Protein AF-A0A4Y9UMF5-F1 (afdb_monomer)

Solvent-accessible surface area (backbone atoms only — not comparable to full-atom values): 15382 Å² total; per-residue (Å²): 136,74,63,83,42,74,46,97,85,49,25,36,37,34,60,43,78,47,59,78,96,46,19,68,63,39,22,74,70,67,76,36,49,57,48,52,75,48,78,45,63,51,84,57,52,71,70,58,51,50,50,53,47,52,55,52,53,52,44,54,51,34,53,55,50,48,52,51,31,45,74,66,59,77,24,49,81,53,54,72,67,39,16,39,11,46,25,38,54,49,48,55,53,58,44,62,76,32,68,88,70,43,64,54,35,66,58,32,50,56,48,48,50,42,49,48,64,71,47,52,49,77,58,56,55,71,68,45,77,74,38,54,79,81,47,80,78,53,63,67,68,70,35,71,66,37,44,59,68,36,41,62,59,47,32,57,80,68,40,44,55,56,50,31,58,75,72,72,54,58,46,13,57,69,23,41,50,47,26,44,55,38,34,58,77,43,45,59,60,46,38,52,49,42,23,38,44,32,70,68,48,78,71,85,78,64,65,72,77,71,40,54,81,61,62,73,70,73,72,67,71,74,72,72,43,75,62,56,54,47,52,52,48,43,71,75,65,62,64,58,69,71,57,52,56,56,51,52,54,51,52,53,50,52,50,52,59,62,72,68,54,73,98,68,76,84,81,91,128

pLDDT: mean 82.25, std 14.97, range [29.66, 98.06]

Secondary structure (DSSP, 8-state):
-PPPEE-TTS-EEEEEEPPGGGHHHHHHHHS-SSEEEEEE-TTS-HHHHHHHHHHHHHHHHHHHHHHHHHHHT-SBP--HHHHHHHHHHHHHHHHHHHHTS---HHHHHHHHHHIIIIIIGGG--HHHHH-TTS-TT-GGGGSHHHHHHHHHHHHHHTTHHHHHHHTT--B-HHHHHHHHHHHHHHHHHHHHHHHHHHTT--PPP-GGGGSPP---S---S----HHHHHHHHHHHH---HHHHHHHHHHHHHHHHHHHS---------

Structure (mmCIF, N/CA/C/O backbone):
data_AF-A0A4Y9UMF5-F1
#
_entry.id   AF-A0A4Y9UMF5-F1
#
loop_
_atom_site.group_PDB
_atom_site.id
_atom_site.type_symbol
_atom_site.label_atom_id
_atom_site.label_alt_id
_atom_site.label_comp_id
_atom_site.label_asym_id
_atom_site.label_entity_id
_atom_site.label_seq_id
_atom_site.pdbx_PDB_ins_code
_atom_site.Cartn_x
_atom_site.Cartn_y
_atom_site.Cartn_z
_atom_site.occupancy
_atom_site.B_iso_or_equiv
_atom_site.auth_seq_id
_atom_site.auth_comp_id
_atom_site.auth_asym_id
_atom_site.auth_atom_id
_atom_site.pdbx_PDB_model_num
ATOM 1 N N . MET A 1 1 ? -19.692 -17.518 3.029 1.00 58.81 1 MET A N 1
ATOM 2 C CA . MET A 1 1 ? -18.637 -18.483 2.673 1.00 58.81 1 MET A CA 1
ATOM 3 C C . MET A 1 1 ? -18.753 -18.756 1.190 1.00 58.81 1 MET A C 1
ATOM 5 O O . MET A 1 1 ? -19.796 -19.238 0.751 1.00 58.81 1 MET A O 1
ATOM 9 N N . VAL A 1 2 ? -17.746 -18.363 0.418 1.00 82.44 2 VAL A N 1
ATOM 10 C CA . VAL A 1 2 ? -17.755 -18.558 -1.032 1.00 82.44 2 VAL A CA 1
ATOM 11 C C . VAL A 1 2 ? -17.288 -19.977 -1.371 1.00 82.44 2 VAL A C 1
ATOM 13 O O . VAL A 1 2 ? -16.289 -20.460 -0.847 1.00 82.44 2 VAL A O 1
ATOM 16 N N . ALA A 1 3 ? -18.014 -20.664 -2.256 1.00 87.44 3 ALA A N 1
ATOM 17 C CA . ALA A 1 3 ? -17.659 -22.013 -2.689 1.00 87.44 3 ALA A CA 1
ATOM 18 C C . ALA A 1 3 ? -16.608 -21.994 -3.814 1.00 87.44 3 ALA A C 1
ATOM 20 O O . ALA A 1 3 ? -16.781 -21.309 -4.826 1.00 87.44 3 ALA A O 1
ATOM 21 N N . LEU A 1 4 ? -15.554 -22.803 -3.658 1.00 91.50 4 LEU A N 1
ATOM 22 C CA . LEU A 1 4 ? -14.584 -23.097 -4.714 1.00 91.50 4 LEU A CA 1
ATOM 23 C C . LEU A 1 4 ? -15.106 -24.240 -5.587 1.00 91.50 4 LEU A C 1
ATOM 25 O O . LEU A 1 4 ? -15.266 -25.367 -5.116 1.00 91.50 4 LEU A O 1
ATOM 29 N N . ASN A 1 5 ? -15.334 -23.953 -6.863 1.00 92.56 5 ASN A N 1
ATOM 30 C CA . ASN A 1 5 ? -15.891 -24.892 -7.829 1.00 92.56 5 ASN A CA 1
ATOM 31 C C . ASN A 1 5 ? -14.874 -25.227 -8.919 1.00 92.56 5 ASN A C 1
ATOM 33 O O . ASN A 1 5 ? -13.939 -24.465 -9.167 1.00 92.56 5 ASN A O 1
ATOM 37 N N . ARG A 1 6 ? -15.073 -26.367 -9.587 1.00 91.38 6 ARG A N 1
ATOM 38 C CA . ARG A 1 6 ? -14.256 -26.796 -10.726 1.00 91.38 6 ARG A CA 1
ATOM 39 C C . ARG A 1 6 ? -15.090 -26.746 -12.002 1.00 91.38 6 ARG A C 1
ATOM 41 O O . ARG A 1 6 ? -16.196 -27.276 -12.034 1.00 91.38 6 ARG A O 1
ATOM 48 N N . ALA A 1 7 ? -14.580 -26.069 -13.023 1.00 90.19 7 ALA A N 1
ATOM 49 C CA . ALA A 1 7 ? -15.203 -25.974 -14.335 1.00 90.19 7 ALA A CA 1
ATOM 50 C C . ALA A 1 7 ? -14.960 -27.250 -15.159 1.00 90.19 7 ALA A C 1
ATOM 52 O O . ALA A 1 7 ? -14.078 -28.052 -14.844 1.00 90.19 7 ALA A O 1
ATOM 53 N N . ALA A 1 8 ? -15.734 -27.422 -16.234 1.00 86.44 8 ALA A N 1
ATOM 54 C CA . ALA A 1 8 ? -15.622 -28.573 -17.136 1.00 86.44 8 ALA A CA 1
ATOM 55 C C . ALA A 1 8 ? -14.242 -28.675 -17.817 1.00 86.44 8 ALA A C 1
ATOM 57 O O . ALA A 1 8 ? -13.773 -29.772 -18.093 1.00 86.44 8 ALA A O 1
ATOM 58 N N . ASP A 1 9 ? -13.566 -27.541 -18.023 1.00 87.19 9 ASP A N 1
ATOM 59 C CA . ASP A 1 9 ? -12.198 -27.452 -18.555 1.00 87.19 9 ASP A CA 1
ATOM 60 C C . ASP A 1 9 ? -11.103 -27.644 -17.483 1.00 87.19 9 ASP A C 1
ATOM 62 O O . ASP A 1 9 ? -9.916 -27.443 -17.734 1.00 87.19 9 ASP A O 1
ATOM 66 N N . GLY A 1 10 ? -11.495 -28.021 -16.264 1.00 85.56 10 GLY A N 1
ATOM 67 C CA . GLY A 1 10 ? -10.598 -28.323 -15.156 1.00 85.56 10 GLY A CA 1
ATOM 68 C C . GLY A 1 10 ? -10.162 -27.118 -14.322 1.00 85.56 10 GLY A C 1
ATOM 69 O O . GLY A 1 10 ? -9.599 -27.348 -13.247 1.00 85.56 10 GLY A O 1
ATOM 70 N N . ARG A 1 11 ? -10.438 -25.876 -14.753 1.00 93.12 11 ARG A N 1
ATOM 71 C CA . ARG A 1 11 ? -10.106 -24.647 -14.008 1.00 93.12 11 ARG A CA 1
ATOM 72 C C . ARG A 1 11 ? -10.892 -24.536 -12.708 1.00 93.12 11 ARG A C 1
ATOM 74 O O . ARG A 1 11 ? -12.023 -25.011 -12.612 1.00 93.12 11 ARG A O 1
ATOM 81 N N . TRP A 1 12 ? -10.325 -23.849 -11.722 1.00 92.56 12 TRP A N 1
ATOM 82 C CA . TRP A 1 12 ? -11.060 -23.498 -10.509 1.00 92.56 12 TRP A CA 1
ATOM 83 C C . TRP A 1 12 ? -11.721 -22.131 -10.652 1.00 92.56 12 TRP A C 1
ATOM 85 O O . TRP A 1 12 ? -11.158 -21.226 -11.269 1.00 92.56 12 TRP A O 1
ATOM 95 N N . PHE A 1 13 ? -12.899 -21.958 -10.057 1.00 95.38 13 PHE A N 1
ATOM 96 C CA . PHE A 1 13 ? -13.562 -20.661 -9.998 1.00 95.38 13 PHE A CA 1
ATOM 97 C C . PHE A 1 13 ? -14.370 -20.465 -8.716 1.00 95.38 13 PHE A C 1
ATOM 99 O O . PHE A 1 13 ? -14.874 -21.418 -8.119 1.00 95.38 13 PHE A O 1
ATOM 106 N N . ALA A 1 14 ? -14.526 -19.206 -8.325 1.00 94.06 14 ALA A N 1
ATOM 107 C CA . ALA A 1 14 ? -15.384 -18.782 -7.228 1.00 94.06 14 ALA A CA 1
ATOM 108 C C . ALA A 1 14 ? -16.033 -17.431 -7.555 1.00 94.06 14 ALA A C 1
ATOM 110 O O . ALA A 1 14 ? -15.531 -16.678 -8.393 1.00 94.06 14 ALA A O 1
ATOM 111 N N . ARG A 1 15 ? -17.185 -17.144 -6.939 1.00 94.44 15 ARG A N 1
ATOM 112 C CA . ARG A 1 15 ? -17.947 -15.909 -7.169 1.00 94.44 15 ARG A CA 1
ATOM 113 C C . ARG A 1 15 ? -18.462 -15.353 -5.856 1.00 94.44 15 ARG A C 1
ATOM 115 O O . ARG A 1 15 ? -18.967 -16.112 -5.033 1.00 94.44 15 ARG A O 1
ATOM 122 N N . LYS A 1 16 ? -18.361 -14.041 -5.676 1.00 91.50 16 LYS A N 1
ATOM 123 C CA . LYS A 1 16 ? -18.831 -13.357 -4.474 1.00 91.50 16 LYS A CA 1
ATOM 124 C C . LYS A 1 16 ? -19.723 -12.193 -4.857 1.00 91.50 16 LYS A C 1
ATOM 126 O O . LYS A 1 16 ? -19.311 -11.350 -5.646 1.00 91.50 16 LYS A O 1
ATOM 131 N N . GLY A 1 17 ? -20.933 -12.167 -4.305 1.00 94.12 17 GLY A N 1
ATOM 132 C CA . GLY A 1 17 ? -21.888 -11.091 -4.546 1.00 94.12 17 GLY A CA 1
ATOM 133 C C . GLY A 1 17 ? -21.415 -9.774 -3.938 1.00 94.12 17 GLY A C 1
ATOM 134 O O . GLY A 1 17 ? -20.976 -9.746 -2.790 1.00 94.12 17 GLY A O 1
ATOM 135 N N . ILE A 1 18 ? -21.532 -8.694 -4.706 1.00 93.81 18 ILE A N 1
ATOM 136 C CA . ILE A 1 18 ? -21.243 -7.336 -4.246 1.00 93.81 18 ILE A CA 1
ATOM 137 C C . ILE A 1 18 ? -22.525 -6.726 -3.651 1.00 93.81 18 ILE A C 1
ATOM 139 O O . ILE A 1 18 ? -23.560 -6.692 -4.341 1.00 93.81 18 ILE A O 1
ATOM 143 N N . PRO A 1 19 ? -22.497 -6.272 -2.382 1.00 91.00 19 PRO A N 1
ATOM 144 C CA . PRO A 1 19 ? -23.645 -5.663 -1.717 1.00 91.00 19 PRO A CA 1
ATOM 145 C C . PRO A 1 19 ? -24.137 -4.402 -2.421 1.00 91.00 19 PRO A C 1
ATOM 147 O O . PRO A 1 19 ? -23.337 -3.613 -2.914 1.00 91.00 19 PRO A O 1
ATOM 150 N N . GLU A 1 20 ? -25.460 -4.223 -2.461 1.00 92.12 20 GLU A N 1
ATOM 151 C CA . GLU A 1 20 ? -26.132 -3.152 -3.208 1.00 92.12 20 GLU A CA 1
ATOM 152 C C . GLU A 1 20 ? -25.644 -1.752 -2.843 1.00 92.12 20 GLU A C 1
ATOM 154 O O . GLU A 1 20 ? -25.430 -0.931 -3.731 1.00 92.12 20 GLU A O 1
ATOM 159 N N . ASP A 1 21 ? -25.381 -1.529 -1.559 1.00 83.75 21 ASP A N 1
ATOM 160 C CA . ASP A 1 21 ? -24.950 -0.258 -0.990 1.00 83.75 21 ASP A CA 1
ATOM 161 C C . ASP A 1 21 ? -23.575 0.227 -1.474 1.00 83.75 21 ASP A C 1
ATOM 163 O O . ASP A 1 21 ? -23.263 1.401 -1.283 1.00 83.75 21 ASP A O 1
ATOM 167 N N . VAL A 1 22 ? -22.784 -0.644 -2.111 1.00 85.00 22 VAL A N 1
ATOM 168 C CA . VAL A 1 22 ? -21.457 -0.318 -2.658 1.00 85.00 22 VAL A CA 1
ATOM 169 C C . VAL A 1 22 ? -21.296 -0.689 -4.136 1.00 85.00 22 VAL A C 1
ATOM 171 O O . VAL A 1 22 ? -20.199 -0.572 -4.669 1.00 85.00 22 VAL A O 1
ATOM 174 N N . ARG A 1 23 ? -22.348 -1.150 -4.838 1.00 91.75 23 ARG A N 1
ATOM 175 C CA . ARG A 1 23 ? -22.216 -1.665 -6.223 1.00 91.75 23 ARG A CA 1
ATOM 176 C C . ARG A 1 23 ? -21.739 -0.629 -7.225 1.00 91.75 23 ARG A C 1
ATOM 178 O O . ARG A 1 23 ? -21.027 -0.996 -8.152 1.00 91.75 23 ARG A O 1
ATOM 185 N N . GLU A 1 24 ? -22.188 0.614 -7.097 1.00 86.38 24 GLU A N 1
ATOM 186 C CA . GLU A 1 24 ? -21.809 1.674 -8.035 1.00 86.38 24 GLU A CA 1
ATOM 187 C C . GLU A 1 24 ? -20.334 2.032 -7.873 1.00 86.38 24 GLU A C 1
ATOM 189 O O . GLU A 1 24 ? -19.597 2.011 -8.857 1.00 86.38 24 GLU A O 1
ATOM 194 N N . ASP A 1 25 ? -19.878 2.216 -6.633 1.00 79.06 25 ASP A N 1
ATOM 195 C CA . ASP A 1 25 ? -18.463 2.438 -6.332 1.00 79.06 25 ASP A CA 1
ATOM 196 C C . ASP A 1 25 ? -17.599 1.231 -6.698 1.00 79.06 25 ASP A C 1
ATOM 198 O O . ASP A 1 25 ? -16.556 1.383 -7.326 1.00 79.06 25 ASP A O 1
ATOM 202 N N . TYR A 1 26 ? -18.053 0.014 -6.397 1.00 85.00 26 TYR A N 1
ATOM 203 C CA . TYR A 1 26 ? -17.326 -1.202 -6.748 1.00 85.00 26 TYR A CA 1
ATOM 204 C C . TYR A 1 26 ? -17.246 -1.391 -8.274 1.00 85.00 26 TYR A C 1
ATOM 206 O O . TYR A 1 26 ? -16.196 -1.766 -8.788 1.00 85.00 26 TYR A O 1
ATOM 214 N N . GLN A 1 27 ? -18.324 -1.106 -9.020 1.00 90.94 27 GLN A N 1
ATOM 215 C CA . GLN A 1 27 ? -18.317 -1.154 -10.486 1.00 90.94 27 GLN A CA 1
ATOM 216 C C . GLN A 1 27 ? -17.345 -0.130 -11.063 1.00 90.94 27 GLN A C 1
ATOM 218 O O . GLN A 1 27 ? -16.573 -0.469 -11.955 1.00 90.94 27 GLN A O 1
ATOM 223 N N . ARG A 1 28 ? -17.412 1.108 -10.567 1.00 79.62 28 ARG A N 1
ATOM 224 C CA . ARG A 1 28 ? -16.556 2.210 -11.001 1.00 79.62 28 ARG A CA 1
ATOM 225 C C . ARG A 1 28 ? -15.079 1.890 -10.773 1.00 79.62 28 ARG A C 1
ATOM 227 O O . ARG A 1 28 ? -14.277 2.158 -11.654 1.00 79.62 28 ARG A O 1
ATOM 234 N N . LEU A 1 29 ? -14.740 1.301 -9.625 1.00 68.62 29 LEU A N 1
ATOM 235 C CA . LEU A 1 29 ? -13.350 1.076 -9.214 1.00 68.62 29 LEU A CA 1
ATOM 236 C C . LEU A 1 29 ? -12.758 -0.259 -9.683 1.00 68.62 29 LEU A C 1
ATOM 238 O O . LEU A 1 29 ? -11.561 -0.336 -9.918 1.00 68.62 29 LEU A O 1
ATOM 242 N N . TYR A 1 30 ? -13.567 -1.315 -9.809 1.00 79.06 30 TYR A N 1
ATOM 243 C CA . TYR A 1 30 ? -13.077 -2.679 -10.068 1.00 79.06 30 TYR A CA 1
ATOM 244 C C . TYR A 1 30 ? -13.723 -3.340 -11.295 1.00 79.06 30 TYR A C 1
ATOM 246 O O . TYR A 1 30 ? -13.596 -4.548 -11.489 1.00 79.06 30 TYR A O 1
ATOM 254 N N . GLY A 1 31 ? -14.495 -2.594 -12.094 1.00 79.81 31 GLY A N 1
ATOM 255 C CA . GLY A 1 31 ? -15.115 -3.067 -13.342 1.00 79.81 31 GLY A CA 1
ATOM 256 C C . GLY A 1 31 ? -16.250 -4.090 -13.175 1.00 79.81 31 GLY A C 1
ATOM 257 O O . GLY A 1 31 ? -16.904 -4.471 -14.148 1.00 79.81 31 GLY A O 1
ATOM 258 N N . HIS A 1 32 ? -16.534 -4.532 -11.948 1.00 85.06 32 HIS A N 1
ATOM 259 C CA . HIS A 1 32 ? -17.518 -5.568 -11.647 1.00 85.06 32 HIS A CA 1
ATOM 260 C C . HIS A 1 32 ? -18.677 -5.018 -10.818 1.00 85.06 32 HIS A C 1
ATOM 262 O O . HIS A 1 32 ? -18.496 -4.570 -9.698 1.00 85.06 32 HIS A O 1
ATOM 268 N N . LYS A 1 33 ? -19.910 -5.089 -11.331 1.00 84.62 33 LYS A N 1
ATOM 269 C CA . LYS A 1 33 ? -21.062 -4.502 -10.623 1.00 84.62 33 LYS A CA 1
ATOM 270 C C . LYS A 1 33 ? -21.694 -5.416 -9.579 1.00 84.62 33 LYS A C 1
ATOM 272 O O . LYS A 1 33 ? -22.097 -4.966 -8.515 1.00 84.62 33 LYS A O 1
ATOM 277 N N . ARG A 1 34 ? -21.901 -6.687 -9.923 1.00 91.06 34 ARG A N 1
ATOM 278 C CA . ARG A 1 34 ? -22.754 -7.598 -9.135 1.00 91.06 34 ARG A CA 1
ATOM 279 C C . ARG A 1 34 ? -21.976 -8.705 -8.449 1.00 91.06 34 ARG A C 1
ATOM 281 O O . ARG A 1 34 ? -22.393 -9.151 -7.386 1.00 91.06 34 ARG A O 1
ATOM 288 N N . GLU A 1 35 ? -20.873 -9.139 -9.046 1.00 94.56 35 GLU A N 1
ATOM 289 C CA . GLU A 1 35 ? -20.073 -10.244 -8.536 1.00 94.56 35 GLU A CA 1
ATOM 290 C C . GLU A 1 35 ? -18.591 -10.006 -8.810 1.00 94.56 35 GLU A C 1
ATOM 292 O O . GLU A 1 35 ? -18.230 -9.678 -9.937 1.00 94.56 35 GLU A O 1
ATOM 297 N N . ALA A 1 36 ? -17.744 -10.244 -7.811 1.00 91.75 36 ALA A N 1
ATOM 298 C CA . ALA A 1 36 ? -16.321 -10.471 -8.027 1.00 91.75 36 ALA A CA 1
ATOM 299 C C . ALA A 1 36 ? -16.090 -11.943 -8.379 1.00 91.75 36 ALA A C 1
ATOM 301 O O . ALA A 1 36 ? -16.755 -12.832 -7.829 1.00 91.75 36 ALA A O 1
ATOM 302 N N . HIS A 1 37 ? -15.127 -12.217 -9.260 1.00 92.88 37 HIS A N 1
ATOM 303 C CA . HIS A 1 37 ? -14.795 -13.573 -9.698 1.00 92.88 37 HIS A CA 1
ATOM 304 C C . HIS A 1 37 ? -13.343 -13.922 -9.382 1.00 92.88 37 HIS A C 1
ATOM 306 O O . HIS A 1 37 ? -12.437 -13.145 -9.658 1.00 92.88 37 HIS A O 1
ATOM 312 N N . LEU A 1 38 ? -13.131 -15.136 -8.885 1.00 91.75 38 LEU A N 1
ATOM 313 C CA . LEU A 1 38 ? -11.830 -15.797 -8.859 1.00 91.75 38 LEU A CA 1
ATOM 314 C C . LEU A 1 38 ? -11.790 -16.818 -9.991 1.00 91.75 38 LEU A C 1
ATOM 316 O O . LEU A 1 38 ? -12.733 -17.600 -10.148 1.00 91.75 38 LEU A O 1
ATOM 320 N N . LYS A 1 39 ? -10.697 -16.846 -10.751 1.00 92.94 39 LYS A N 1
ATOM 321 C CA . LYS A 1 39 ? -10.423 -17.867 -11.769 1.00 92.94 39 LYS A CA 1
ATOM 322 C C . LYS A 1 39 ? -8.985 -18.342 -11.594 1.00 92.94 39 LYS A C 1
ATOM 324 O O . LYS A 1 39 ? -8.077 -17.523 -11.660 1.00 92.94 39 LYS A O 1
ATOM 329 N N . LEU A 1 40 ? -8.777 -19.643 -11.390 1.00 90.62 40 LEU A N 1
ATOM 330 C CA . LEU A 1 40 ? -7.443 -20.241 -11.277 1.00 90.62 40 LEU A CA 1
ATOM 331 C C . LEU A 1 40 ? -7.232 -21.313 -12.361 1.00 90.62 40 LEU A C 1
ATOM 333 O O . LEU A 1 40 ? -8.198 -21.976 -12.762 1.00 90.62 40 LEU A O 1
ATOM 337 N N . PRO A 1 41 ? -5.990 -21.515 -12.833 1.00 92.50 41 PRO A N 1
ATOM 338 C CA . PRO A 1 41 ? -5.664 -22.534 -13.828 1.00 92.50 41 PRO A CA 1
ATOM 339 C C . PRO A 1 41 ? -6.050 -23.962 -13.417 1.00 92.50 41 PRO A C 1
ATOM 341 O O . PRO A 1 41 ? -6.100 -24.311 -12.239 1.00 92.50 41 PRO A O 1
ATOM 344 N N . ALA A 1 42 ? -6.260 -24.829 -14.412 1.00 89.12 42 ALA A N 1
ATOM 345 C CA . ALA A 1 42 ? -6.597 -26.238 -14.186 1.00 89.12 42 ALA A CA 1
ATOM 346 C C . ALA A 1 42 ? -5.476 -27.038 -13.497 1.00 89.12 42 ALA A C 1
ATOM 348 O O . ALA A 1 42 ? -5.751 -28.037 -12.832 1.00 89.12 42 ALA A O 1
ATOM 349 N N . GLY A 1 43 ? -4.225 -26.588 -13.648 1.00 88.88 43 GLY A N 1
ATOM 350 C CA . GLY A 1 43 ? -3.046 -27.189 -13.025 1.00 88.88 43 GLY A CA 1
ATOM 351 C C . GLY A 1 43 ? -2.856 -26.842 -11.546 1.00 88.88 43 GLY A C 1
ATOM 352 O O . GLY A 1 43 ? -1.999 -27.444 -10.908 1.00 88.88 43 GLY A O 1
ATOM 353 N N . THR A 1 44 ? -3.631 -25.906 -10.983 1.00 87.56 44 THR A N 1
ATOM 354 C CA . THR A 1 44 ? -3.477 -25.496 -9.581 1.00 87.56 44 THR A CA 1
ATOM 355 C C . THR A 1 44 ? -3.895 -26.634 -8.637 1.00 87.56 44 THR A C 1
ATOM 357 O O . THR A 1 44 ? -5.054 -27.077 -8.685 1.00 87.56 44 THR A O 1
ATOM 360 N N . PRO A 1 45 ? -2.999 -27.112 -7.752 1.00 87.69 45 PRO A N 1
ATOM 361 C CA . PRO A 1 45 ? -3.328 -28.114 -6.746 1.00 87.69 45 PRO A CA 1
ATOM 362 C C . PRO A 1 45 ? -4.474 -27.663 -5.834 1.00 87.69 45 PRO A C 1
ATOM 364 O O . PRO A 1 45 ? -4.589 -26.497 -5.466 1.00 87.69 45 PRO A O 1
ATOM 367 N N . LYS A 1 46 ? -5.317 -28.605 -5.395 1.00 84.81 46 LYS A N 1
ATOM 368 C CA . LYS A 1 46 ? -6.515 -28.307 -4.584 1.00 84.81 46 LYS A CA 1
ATOM 369 C C . LYS A 1 46 ? -6.210 -27.544 -3.285 1.00 84.81 46 LYS A C 1
ATOM 371 O O . LYS A 1 46 ? -7.034 -26.742 -2.854 1.00 84.81 46 LYS A O 1
ATOM 376 N N . HIS A 1 47 ? -5.076 -27.821 -2.638 1.00 72.88 47 HIS A N 1
ATOM 377 C CA . HIS A 1 47 ? -4.686 -27.135 -1.401 1.00 72.88 47 HIS A CA 1
ATOM 378 C C . HIS A 1 47 ? -4.330 -25.665 -1.672 1.00 72.88 47 HIS A C 1
ATOM 380 O O . HIS A 1 47 ? -4.819 -24.783 -0.972 1.00 72.88 47 HIS A O 1
ATOM 386 N N . GLU A 1 48 ? -3.582 -25.400 -2.743 1.00 73.44 48 GLU A N 1
ATOM 387 C CA . GLU A 1 48 ? -3.231 -24.052 -3.187 1.00 73.44 48 GLU A CA 1
ATOM 388 C C . GLU A 1 48 ? -4.478 -23.279 -3.637 1.00 73.44 48 GLU A C 1
ATOM 390 O O . GLU A 1 48 ? -4.684 -22.140 -3.230 1.00 73.44 48 GLU A O 1
ATOM 395 N N . ALA A 1 49 ? -5.387 -23.920 -4.379 1.00 82.94 49 ALA A N 1
ATOM 396 C CA . ALA A 1 49 ? -6.640 -23.297 -4.801 1.00 82.94 49 ALA A CA 1
ATOM 397 C C . ALA A 1 49 ? -7.531 -22.889 -3.609 1.00 82.94 49 ALA A C 1
ATOM 399 O O . ALA A 1 49 ? -8.211 -21.865 -3.666 1.00 82.94 49 ALA A O 1
ATOM 400 N N . LYS A 1 50 ? -7.506 -23.654 -2.507 1.00 76.44 50 LYS A N 1
ATOM 401 C CA . LYS A 1 50 ? -8.184 -23.288 -1.252 1.00 76.44 50 LYS A CA 1
ATOM 402 C C . LYS A 1 50 ? -7.514 -22.114 -0.540 1.00 76.44 50 LYS A C 1
ATOM 404 O O . LYS A 1 50 ? -8.227 -21.260 -0.025 1.00 76.44 50 LYS A O 1
ATOM 409 N N . ALA A 1 51 ? -6.183 -22.067 -0.513 1.00 65.69 51 ALA A N 1
ATOM 410 C CA . ALA A 1 51 ? -5.454 -20.937 0.061 1.00 65.69 51 ALA A CA 1
ATOM 411 C C . ALA A 1 51 ? -5.768 -19.643 -0.709 1.00 65.69 51 ALA A C 1
ATOM 413 O O . ALA A 1 51 ? -6.224 -18.667 -0.117 1.00 65.69 51 ALA A O 1
ATOM 414 N N . ARG A 1 52 ? -5.673 -19.690 -2.045 1.00 63.81 52 ARG A N 1
ATOM 415 C CA . ARG A 1 52 ? -6.021 -18.579 -2.945 1.00 63.81 52 ARG A CA 1
ATOM 416 C C . ARG A 1 52 ? -7.482 -18.144 -2.820 1.00 63.81 52 ARG A C 1
ATOM 418 O O . ARG A 1 52 ? -7.764 -16.955 -2.914 1.00 63.81 52 ARG A O 1
ATOM 425 N N . LEU A 1 53 ? -8.412 -19.079 -2.588 1.00 78.44 53 LEU A N 1
ATOM 426 C CA . LEU A 1 53 ? -9.809 -18.742 -2.295 1.00 78.44 53 LEU A CA 1
ATOM 427 C C . LEU A 1 53 ? -9.926 -17.907 -1.018 1.00 78.44 53 LEU A C 1
ATOM 429 O O . LEU A 1 53 ? -10.645 -16.915 -1.025 1.00 78.44 53 LEU A O 1
ATOM 433 N N . GLY A 1 54 ? -9.250 -18.313 0.060 1.00 60.88 54 GLY A N 1
ATOM 434 C CA . GLY A 1 54 ? -9.293 -17.600 1.336 1.00 60.88 54 GLY A CA 1
ATOM 435 C C . GLY A 1 54 ? -8.721 -16.187 1.226 1.00 60.88 54 GLY A C 1
ATOM 436 O O . GLY A 1 54 ? -9.342 -15.239 1.698 1.00 60.88 54 GLY A O 1
ATOM 437 N N . GLU A 1 55 ? -7.584 -16.043 0.542 1.00 63.81 55 GLU A N 1
ATOM 438 C CA . GLU A 1 55 ? -6.962 -14.742 0.269 1.00 63.81 55 GLU A CA 1
ATOM 439 C C . GLU A 1 55 ? -7.885 -13.829 -0.541 1.00 63.81 55 GLU A C 1
ATOM 441 O O . GLU A 1 55 ? -8.152 -12.701 -0.132 1.00 63.81 55 GLU A O 1
ATOM 446 N N . TRP A 1 56 ? -8.425 -14.337 -1.649 1.00 86.44 56 TRP A N 1
ATOM 447 C CA . TRP A 1 56 ? -9.335 -13.583 -2.505 1.00 86.44 56 TRP A CA 1
ATOM 448 C C . TRP A 1 56 ? -10.659 -13.241 -1.801 1.00 86.44 56 TRP A C 1
ATOM 450 O O . TRP A 1 56 ? -11.173 -12.134 -1.950 1.00 86.44 56 TRP A O 1
ATOM 460 N N . GLU A 1 57 ? -11.229 -14.153 -1.003 1.00 73.94 57 GLU A N 1
ATOM 461 C CA . GLU A 1 57 ? -12.474 -13.882 -0.272 1.00 73.94 57 GLU A CA 1
ATOM 462 C C . GLU A 1 57 ? -12.269 -12.769 0.766 1.00 73.94 57 GLU A C 1
ATOM 464 O O . GLU A 1 57 ? -13.121 -11.882 0.874 1.00 73.94 57 GLU A O 1
ATOM 469 N N . ALA A 1 58 ? -11.141 -12.795 1.484 1.00 59.75 58 ALA A N 1
ATOM 470 C CA . ALA A 1 58 ? -10.758 -11.757 2.438 1.00 59.75 58 ALA A CA 1
ATOM 471 C C . ALA A 1 58 ? -10.504 -10.412 1.747 1.00 59.75 58 ALA A C 1
ATOM 473 O O . ALA A 1 58 ? -10.911 -9.363 2.246 1.00 59.75 58 ALA A O 1
ATOM 474 N N . GLU A 1 59 ? -9.874 -10.436 0.577 1.00 73.06 59 GLU A N 1
ATOM 475 C CA . GLU A 1 59 ? -9.635 -9.247 -0.227 1.00 73.06 59 GLU A CA 1
ATOM 476 C C . GLU A 1 59 ? -10.945 -8.588 -0.676 1.00 73.06 59 GLU A C 1
ATOM 478 O O . GLU A 1 59 ? -11.133 -7.393 -0.448 1.00 73.06 59 GLU A O 1
ATOM 483 N N . VAL A 1 60 ? -11.892 -9.349 -1.238 1.00 76.56 60 VAL A N 1
ATOM 484 C CA . VAL A 1 60 ? -13.181 -8.794 -1.684 1.00 76.56 60 VAL A CA 1
ATOM 485 C C . VAL A 1 60 ? -14.024 -8.289 -0.506 1.00 76.56 60 VAL A C 1
ATOM 487 O O . VAL A 1 60 ? -14.630 -7.224 -0.618 1.00 76.56 60 VAL A O 1
ATOM 490 N N . GLU A 1 61 ? -14.055 -8.998 0.632 1.00 75.12 61 GLU A N 1
ATOM 491 C CA . GLU A 1 61 ? -14.716 -8.485 1.851 1.00 75.12 61 GLU A CA 1
ATOM 492 C C . GLU A 1 61 ? -14.103 -7.170 2.313 1.00 75.12 61 GLU A C 1
ATOM 494 O O . GLU A 1 61 ? -14.816 -6.246 2.701 1.00 75.12 61 GLU A O 1
ATOM 499 N N . THR A 1 62 ? -12.780 -7.061 2.233 1.00 65.19 62 THR A N 1
ATOM 500 C CA . THR A 1 62 ? -12.102 -5.845 2.658 1.00 65.19 62 THR A CA 1
ATOM 501 C C . THR A 1 62 ? -12.380 -4.694 1.696 1.00 65.19 62 THR A C 1
ATOM 503 O O . THR A 1 62 ? -12.662 -3.596 2.160 1.00 65.19 62 THR A O 1
ATOM 506 N N . ARG A 1 63 ? -12.407 -4.922 0.373 1.00 75.69 63 ARG A N 1
ATOM 507 C CA . ARG A 1 63 ? -12.843 -3.907 -0.611 1.00 75.69 63 ARG A CA 1
ATOM 508 C C . ARG A 1 63 ? -14.242 -3.381 -0.269 1.00 75.69 63 ARG A C 1
ATOM 510 O O . ARG A 1 63 ? -14.446 -2.173 -0.201 1.00 75.69 63 ARG A O 1
ATOM 517 N N . ILE A 1 64 ? -15.187 -4.277 0.022 1.00 79.25 64 ILE A N 1
ATOM 518 C CA . ILE A 1 64 ? -16.554 -3.919 0.438 1.00 79.25 64 ILE A CA 1
ATOM 519 C C . ILE A 1 64 ? -16.546 -3.111 1.744 1.00 79.25 64 ILE A C 1
ATOM 521 O O . ILE A 1 64 ? -17.220 -2.085 1.840 1.00 79.25 64 ILE A O 1
ATOM 525 N N . ALA A 1 65 ? -15.796 -3.557 2.753 1.00 67.31 65 ALA A N 1
ATOM 526 C CA . ALA A 1 65 ? -15.706 -2.878 4.043 1.00 67.31 65 ALA A CA 1
ATOM 527 C C . ALA A 1 65 ? -15.084 -1.479 3.916 1.00 67.31 65 ALA A C 1
ATOM 529 O O . ALA A 1 65 ? -15.593 -0.532 4.513 1.00 67.31 65 ALA A O 1
ATOM 530 N N . THR A 1 66 ? -14.043 -1.329 3.096 1.00 65.50 66 THR A N 1
ATOM 531 C CA . THR A 1 66 ? -13.407 -0.042 2.797 1.00 65.50 66 THR A CA 1
ATOM 532 C C . THR A 1 66 ? -14.384 0.908 2.119 1.00 65.50 66 THR A C 1
ATOM 534 O O . THR A 1 66 ? -14.513 2.043 2.564 1.00 65.50 66 THR A O 1
ATOM 537 N N . LEU A 1 67 ? -15.131 0.455 1.108 1.00 75.06 67 LEU A N 1
ATOM 538 C CA . LEU A 1 67 ? -16.148 1.279 0.441 1.00 75.06 67 LEU A CA 1
ATOM 539 C C . LEU A 1 67 ? -17.238 1.751 1.417 1.00 75.06 67 LEU A C 1
ATOM 541 O O . LEU A 1 67 ? -17.657 2.907 1.391 1.00 75.06 67 LEU A O 1
ATOM 545 N N . ARG A 1 68 ? -17.654 0.884 2.346 1.00 76.06 68 ARG A N 1
ATOM 546 C CA . ARG A 1 68 ? -18.595 1.256 3.416 1.00 76.06 68 ARG A CA 1
ATOM 547 C C . ARG A 1 68 ? -18.003 2.275 4.385 1.00 76.06 68 ARG A C 1
ATOM 549 O O . ARG A 1 68 ? -18.673 3.241 4.739 1.00 76.06 68 ARG A O 1
ATOM 556 N N . ALA A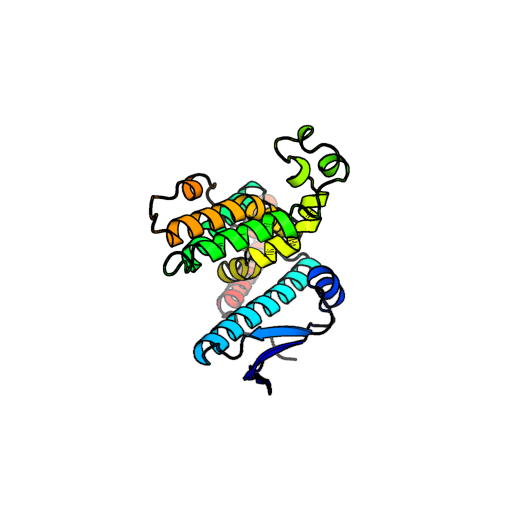 1 69 ? -16.750 2.090 4.795 1.00 64.00 69 ALA A N 1
ATOM 557 C CA . ALA A 1 69 ? -16.055 3.027 5.673 1.00 64.00 69 ALA A CA 1
ATOM 558 C C . ALA A 1 69 ? -15.845 4.397 5.002 1.00 64.00 69 ALA A C 1
ATOM 560 O O . ALA A 1 69 ? -16.027 5.429 5.648 1.00 64.00 69 ALA A O 1
ATOM 561 N N . GLN A 1 70 ? -15.533 4.413 3.701 1.00 63.38 70 GLN A N 1
ATOM 562 C CA . GLN A 1 70 ? -15.447 5.626 2.883 1.00 63.38 70 GLN A CA 1
ATOM 563 C C . GLN A 1 70 ? -16.782 6.377 2.860 1.00 63.38 70 GLN A C 1
ATOM 565 O O . GLN A 1 70 ? -16.796 7.589 3.063 1.00 63.38 70 GLN A O 1
ATOM 570 N N . ARG A 1 71 ? -17.900 5.660 2.689 1.00 67.06 71 ARG A N 1
ATOM 571 C CA . ARG A 1 71 ? -19.248 6.243 2.667 1.00 67.06 71 ARG A CA 1
ATOM 572 C C . ARG A 1 71 ? -19.686 6.816 4.019 1.00 67.06 71 ARG A C 1
ATOM 574 O O . ARG A 1 71 ? -20.404 7.811 4.050 1.00 67.06 71 ARG A O 1
ATOM 581 N N . ASN A 1 72 ? -19.253 6.208 5.123 1.00 64.50 72 ASN A N 1
ATOM 582 C CA . ASN A 1 72 ? -19.684 6.599 6.469 1.00 64.50 72 ASN A CA 1
ATOM 583 C C . ASN A 1 72 ? -18.758 7.626 7.145 1.00 64.50 72 ASN A C 1
ATOM 585 O O . ASN A 1 72 ? -19.135 8.199 8.162 1.00 64.50 72 ASN A O 1
ATOM 589 N N . GLY A 1 73 ? -17.551 7.867 6.620 1.00 54.78 73 GLY A N 1
ATOM 590 C CA . GLY A 1 73 ? -16.605 8.839 7.188 1.00 54.78 73 GLY A CA 1
ATOM 591 C C . GLY A 1 73 ? -16.021 8.460 8.561 1.00 54.78 73 GLY A C 1
ATOM 592 O O . GLY A 1 73 ? -15.357 9.280 9.186 1.00 54.78 73 GLY A O 1
ATOM 593 N N . GLU A 1 74 ? -16.230 7.226 9.032 1.00 57.62 74 GLU A N 1
ATOM 594 C CA . GLU A 1 74 ? -15.894 6.766 10.395 1.00 57.62 74 GLU A CA 1
ATOM 595 C C . GLU A 1 74 ? -14.428 6.321 10.586 1.00 57.62 74 GLU A C 1
ATOM 597 O O . GLU A 1 74 ? -14.039 5.883 11.669 1.00 57.62 74 GLU A O 1
ATOM 602 N N . GLY A 1 75 ? -13.594 6.397 9.548 1.00 60.84 75 GLY A N 1
ATOM 603 C CA . GLY A 1 75 ? -12.207 5.937 9.622 1.00 60.84 75 GLY A CA 1
ATOM 604 C C . GLY A 1 75 ? -11.267 6.894 10.369 1.00 60.84 75 GLY A C 1
ATOM 605 O O . GLY A 1 75 ? -11.494 8.103 10.452 1.00 60.84 75 GLY A O 1
ATOM 606 N N . GLN A 1 76 ? -10.167 6.359 10.898 1.00 65.12 76 GLN A N 1
ATOM 607 C CA . GLN A 1 76 ? -9.139 7.154 11.567 1.00 65.12 76 GLN A CA 1
ATOM 608 C C . GLN A 1 76 ? -8.491 8.140 10.576 1.00 65.12 76 GLN A C 1
ATOM 610 O O . GLN A 1 76 ? -8.132 7.733 9.464 1.00 65.12 76 GLN A O 1
ATOM 615 N N . PRO A 1 77 ? -8.320 9.424 10.948 1.00 71.75 77 PRO A N 1
ATOM 616 C CA . PRO A 1 77 ? -7.538 10.362 10.156 1.00 71.75 77 PRO A CA 1
ATOM 617 C C . PRO A 1 77 ? -6.043 10.023 10.244 1.00 71.75 77 PRO A C 1
ATOM 619 O O . PRO A 1 77 ? -5.568 9.509 11.257 1.00 71.75 77 PRO A O 1
ATOM 622 N N . LEU A 1 78 ? -5.283 10.372 9.206 1.00 74.06 78 LEU A N 1
ATOM 623 C CA . LEU A 1 78 ? -3.824 10.291 9.197 1.00 74.06 78 LEU A CA 1
ATOM 624 C C . LEU A 1 78 ? -3.235 11.648 8.830 1.00 74.06 78 LEU A C 1
ATOM 626 O O . LEU A 1 78 ? -3.714 12.327 7.926 1.00 74.06 78 LEU A O 1
ATOM 630 N N . THR A 1 79 ? -2.159 12.019 9.521 1.00 77.81 79 THR A N 1
ATOM 631 C CA . THR A 1 79 ? -1.253 13.069 9.052 1.00 77.81 79 THR A CA 1
ATOM 632 C C . THR A 1 79 ? -0.400 12.513 7.913 1.00 77.81 79 THR A C 1
ATOM 634 O O . THR A 1 79 ? -0.177 11.303 7.838 1.00 77.81 79 THR A O 1
ATOM 637 N N . LYS A 1 80 ? 0.151 13.384 7.060 1.00 76.94 80 LYS A N 1
ATOM 638 C CA . LYS A 1 80 ? 1.098 12.970 6.009 1.00 76.94 80 LYS A CA 1
ATOM 639 C C . LYS A 1 80 ? 2.281 12.176 6.585 1.00 76.94 80 LYS A C 1
ATOM 641 O O . LYS A 1 80 ? 2.656 11.150 6.035 1.00 76.94 80 LYS A O 1
ATOM 646 N N . LEU A 1 81 ? 2.807 12.597 7.739 1.00 77.75 81 LEU A N 1
ATOM 647 C CA . LEU A 1 81 ? 3.895 11.895 8.428 1.00 77.75 81 LEU A CA 1
ATOM 648 C C . LEU A 1 81 ? 3.493 10.472 8.850 1.00 77.75 81 LEU A C 1
ATOM 650 O O . LEU A 1 81 ? 4.236 9.527 8.603 1.00 77.75 81 LEU A O 1
ATOM 654 N N . ASN A 1 82 ? 2.300 10.306 9.429 1.00 82.06 82 ASN A N 1
ATOM 655 C CA . ASN A 1 82 ? 1.806 8.987 9.822 1.00 82.06 82 ASN A CA 1
ATOM 656 C C . ASN A 1 82 ? 1.442 8.115 8.616 1.00 82.06 82 ASN A C 1
ATOM 658 O O . ASN A 1 82 ? 1.593 6.902 8.696 1.00 82.06 82 ASN A O 1
ATOM 662 N N . ALA A 1 83 ? 1.001 8.699 7.501 1.00 87.69 83 ALA A N 1
ATOM 663 C CA . ALA A 1 83 ? 0.793 7.963 6.257 1.00 87.69 83 ALA A CA 1
ATOM 664 C C . ALA A 1 83 ? 2.111 7.383 5.716 1.00 87.69 83 ALA A C 1
ATOM 666 O O . ALA A 1 83 ? 2.160 6.200 5.392 1.00 87.69 83 ALA A O 1
ATOM 667 N N . ILE A 1 84 ? 3.197 8.168 5.718 1.00 90.06 84 ILE A N 1
ATOM 668 C CA . ILE A 1 84 ? 4.538 7.699 5.323 1.00 90.06 84 ILE A CA 1
ATOM 669 C C . ILE A 1 84 ? 5.048 6.627 6.296 1.00 90.06 84 ILE A C 1
ATOM 671 O O . ILE A 1 84 ? 5.554 5.590 5.875 1.00 90.06 84 ILE A O 1
ATOM 675 N N . ALA A 1 85 ? 4.871 6.828 7.602 1.00 89.50 85 ALA A N 1
ATOM 676 C CA . ALA A 1 85 ? 5.249 5.827 8.593 1.00 89.50 85 ALA A CA 1
ATOM 677 C C . ALA A 1 85 ? 4.459 4.512 8.435 1.00 89.50 85 ALA A C 1
ATOM 679 O O . ALA A 1 85 ? 5.006 3.418 8.590 1.00 89.50 85 ALA A O 1
ATOM 680 N N . LEU A 1 86 ? 3.167 4.605 8.097 1.00 93.94 86 LEU A N 1
ATOM 681 C CA . LEU A 1 86 ? 2.327 3.442 7.822 1.00 93.94 86 LEU A CA 1
ATOM 682 C C . LEU A 1 86 ? 2.752 2.751 6.525 1.00 93.94 86 LEU A C 1
ATOM 684 O O . LEU A 1 86 ? 2.757 1.525 6.479 1.00 93.94 86 LEU A O 1
ATOM 688 N N . ALA A 1 87 ? 3.170 3.513 5.508 1.00 96.81 87 ALA A N 1
ATOM 689 C CA . ALA A 1 87 ? 3.765 2.976 4.286 1.00 96.81 87 ALA A CA 1
ATOM 690 C C . ALA A 1 87 ? 5.071 2.219 4.575 1.00 96.81 87 ALA A C 1
ATOM 692 O O . ALA A 1 87 ? 5.307 1.180 3.970 1.00 96.81 87 ALA A O 1
ATOM 693 N N . GLY A 1 88 ? 5.865 2.647 5.561 1.00 96.62 88 GLY A N 1
ATOM 694 C CA . GLY A 1 88 ? 7.028 1.886 6.030 1.00 96.62 88 GLY A CA 1
ATOM 695 C C . GLY A 1 88 ? 6.666 0.545 6.674 1.00 96.62 88 GLY A C 1
ATOM 696 O O . GLY A 1 88 ? 7.294 -0.480 6.400 1.00 96.62 88 GLY A O 1
ATOM 697 N N . ARG A 1 89 ? 5.602 0.508 7.489 1.00 96.00 89 ARG A N 1
ATOM 698 C CA . ARG A 1 89 ? 5.065 -0.761 8.022 1.00 96.00 89 ARG A CA 1
ATOM 699 C C . ARG A 1 89 ? 4.540 -1.659 6.903 1.00 96.00 89 ARG A C 1
ATOM 701 O O . ARG A 1 89 ? 4.831 -2.853 6.900 1.00 96.00 89 ARG A O 1
ATOM 708 N N . TRP A 1 90 ? 3.818 -1.074 5.948 1.00 97.62 90 TRP A N 1
ATOM 709 C CA . TRP A 1 90 ? 3.335 -1.766 4.758 1.00 97.62 90 TRP A CA 1
ATOM 710 C C . TRP A 1 90 ? 4.486 -2.355 3.941 1.00 97.62 90 TRP A C 1
ATOM 712 O O . TRP A 1 90 ? 4.425 -3.529 3.596 1.00 97.62 90 TRP A O 1
ATOM 722 N N . TYR A 1 91 ? 5.552 -1.593 3.703 1.00 98.06 91 TYR A N 1
ATOM 723 C CA . TYR A 1 91 ? 6.724 -2.030 2.949 1.00 98.06 91 TYR A CA 1
ATOM 724 C C . TYR A 1 91 ? 7.351 -3.279 3.579 1.00 98.06 91 TYR A C 1
ATOM 726 O O . TYR A 1 91 ? 7.510 -4.303 2.917 1.00 98.06 91 TYR A O 1
ATOM 734 N N . ASN A 1 92 ? 7.617 -3.231 4.888 1.00 96.25 92 ASN A N 1
ATOM 735 C CA . ASN A 1 92 ? 8.167 -4.370 5.624 1.00 96.25 92 ASN A CA 1
ATOM 736 C C . ASN A 1 92 ? 7.232 -5.586 5.582 1.00 96.25 92 ASN A C 1
ATOM 738 O O . ASN A 1 92 ? 7.682 -6.712 5.385 1.00 96.25 92 ASN A O 1
ATOM 742 N N . TRP A 1 93 ? 5.927 -5.367 5.756 1.00 96.06 93 TRP A N 1
ATOM 743 C CA . TRP A 1 93 ? 4.923 -6.426 5.670 1.00 96.06 93 TRP A CA 1
ATOM 744 C C . TRP A 1 93 ? 4.874 -7.063 4.273 1.00 96.06 93 TRP A C 1
ATOM 746 O O . TRP A 1 93 ? 4.858 -8.289 4.159 1.00 96.06 93 TRP A O 1
ATOM 756 N N . PHE A 1 94 ? 4.891 -6.243 3.223 1.00 95.94 94 PHE A N 1
ATOM 757 C CA . PHE A 1 94 ? 4.811 -6.677 1.833 1.00 95.94 94 PHE A CA 1
ATOM 758 C C . PHE A 1 94 ? 6.053 -7.472 1.425 1.00 95.94 94 PHE A C 1
ATOM 760 O O . PHE A 1 94 ? 5.931 -8.549 0.849 1.00 95.94 94 PHE A O 1
ATOM 767 N N . VAL A 1 95 ? 7.249 -6.995 1.781 1.00 95.44 95 VAL A N 1
ATOM 768 C CA . VAL A 1 95 ? 8.501 -7.725 1.535 1.00 95.44 95 VAL A CA 1
ATOM 769 C C . VAL A 1 95 ? 8.498 -9.055 2.284 1.00 95.44 95 VAL A C 1
ATOM 771 O O . VAL A 1 95 ? 8.732 -10.101 1.679 1.00 95.44 95 VAL A O 1
ATOM 774 N N . LYS A 1 96 ? 8.149 -9.048 3.575 1.00 93.31 96 LYS A N 1
ATOM 775 C CA . LYS A 1 96 ? 8.133 -10.252 4.417 1.00 93.31 96 LYS A CA 1
ATOM 776 C C . LYS A 1 96 ? 7.200 -11.348 3.903 1.00 93.31 96 LYS A C 1
ATOM 778 O O . LYS A 1 96 ? 7.469 -12.533 4.084 1.00 93.31 96 LYS A O 1
ATOM 783 N N . LEU A 1 97 ? 6.106 -10.962 3.252 1.00 88.94 97 LEU A N 1
ATOM 784 C CA . LEU A 1 97 ? 5.157 -11.891 2.644 1.00 88.94 97 LEU A CA 1
ATOM 785 C C . LEU A 1 97 ? 5.785 -12.752 1.536 1.00 88.94 97 LEU A C 1
ATOM 787 O O . LEU A 1 97 ? 5.304 -13.853 1.276 1.00 88.94 97 LEU A O 1
ATOM 791 N N . HIS A 1 98 ? 6.844 -12.254 0.898 1.00 88.94 98 HIS A N 1
ATOM 792 C CA . HIS A 1 98 ? 7.459 -12.861 -0.277 1.00 88.94 98 HIS A CA 1
ATOM 793 C C . HIS A 1 98 ? 8.931 -13.243 -0.074 1.00 88.94 98 HIS A C 1
ATOM 795 O O . HIS A 1 98 ? 9.423 -14.110 -0.781 1.00 88.94 98 HIS A O 1
ATOM 801 N N . GLU A 1 99 ? 9.651 -12.652 0.882 1.00 86.94 99 GLU A N 1
ATOM 802 C CA . GLU A 1 99 ? 11.111 -12.801 0.998 1.00 86.94 99 GLU A CA 1
ATOM 803 C C . GLU A 1 99 ? 11.598 -14.236 1.269 1.00 86.94 99 GLU A C 1
ATOM 805 O O . GLU A 1 99 ? 12.720 -14.580 0.891 1.00 86.94 99 GLU A O 1
ATOM 810 N N . ALA A 1 100 ? 10.770 -15.070 1.910 1.00 84.88 100 ALA A N 1
ATOM 811 C CA . ALA A 1 100 ? 11.108 -16.459 2.229 1.00 84.88 100 ALA A CA 1
ATOM 812 C C . ALA A 1 100 ? 11.055 -17.384 1.000 1.00 84.88 100 ALA A C 1
ATOM 814 O O . ALA A 1 100 ? 11.826 -18.337 0.915 1.00 84.88 100 ALA A O 1
ATOM 815 N N . ASP A 1 101 ? 10.160 -17.091 0.056 1.00 89.06 101 ASP A N 1
ATOM 816 C CA . ASP A 1 101 ? 10.072 -17.751 -1.248 1.00 89.06 101 ASP A CA 1
ATOM 817 C C . ASP A 1 101 ? 9.713 -16.701 -2.311 1.00 89.06 101 ASP A C 1
ATOM 819 O O . ASP A 1 101 ? 8.545 -16.539 -2.684 1.00 89.06 101 ASP A O 1
ATOM 823 N N . PRO A 1 102 ? 10.711 -15.932 -2.783 1.00 87.94 102 PRO A N 1
ATOM 824 C CA . PRO A 1 102 ? 10.473 -14.830 -3.705 1.00 87.94 102 PRO A CA 1
ATOM 825 C C . PRO A 1 102 ? 10.140 -15.322 -5.122 1.00 87.94 102 PRO A C 1
ATOM 827 O O . PRO A 1 102 ? 9.835 -14.513 -5.995 1.00 87.94 102 PRO A O 1
ATOM 830 N N . GLY A 1 103 ? 10.172 -16.630 -5.394 1.00 92.56 103 GLY A N 1
ATOM 831 C CA . GLY A 1 103 ? 9.863 -17.177 -6.709 1.00 92.56 103 GLY A CA 1
ATOM 832 C C . GLY A 1 103 ? 10.869 -16.759 -7.789 1.00 92.56 103 GLY A C 1
ATOM 833 O O . GLY A 1 103 ? 12.079 -16.763 -7.581 1.00 92.56 103 GLY A O 1
ATOM 834 N N . LYS A 1 104 ? 10.376 -16.451 -8.997 1.00 94.94 104 LYS A N 1
ATOM 835 C CA . LYS A 1 104 ? 11.228 -16.164 -10.166 1.00 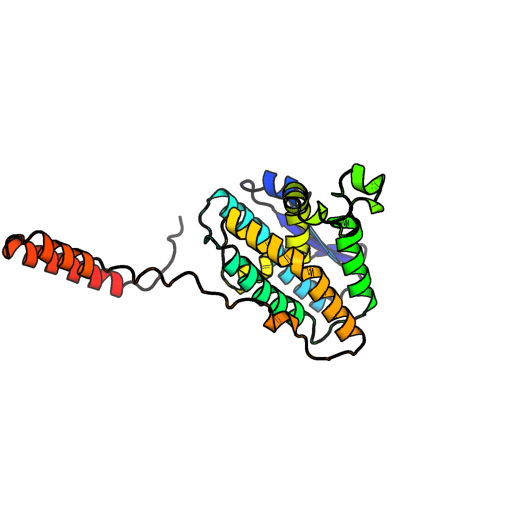94.94 104 LYS A CA 1
ATOM 836 C C . LYS A 1 104 ? 11.508 -14.661 -10.296 1.00 94.94 104 LYS A C 1
ATOM 838 O O . LYS A 1 104 ? 10.546 -13.901 -10.341 1.00 94.94 104 LYS A O 1
ATOM 843 N N . PRO A 1 105 ? 12.757 -14.225 -10.548 1.00 95.38 105 PRO A N 1
ATOM 844 C CA . PRO A 1 105 ? 13.079 -12.812 -10.793 1.00 95.38 105 PRO A CA 1
ATOM 845 C C . PRO A 1 105 ? 12.229 -12.162 -11.886 1.00 95.38 105 PRO A C 1
ATOM 847 O O . PRO A 1 105 ? 11.761 -11.038 -11.745 1.00 95.38 105 PRO A O 1
ATOM 850 N N . LYS A 1 106 ? 11.963 -12.914 -12.963 1.00 94.44 106 LYS A N 1
ATOM 851 C CA . LYS A 1 106 ? 11.134 -12.451 -14.080 1.00 94.44 106 LYS A CA 1
ATOM 852 C C . LYS A 1 106 ? 9.733 -12.013 -13.640 1.00 94.44 106 LYS A C 1
ATOM 854 O O . LYS A 1 106 ? 9.216 -11.063 -14.206 1.00 94.44 106 LYS A O 1
ATOM 859 N N . TYR A 1 107 ? 9.140 -12.670 -12.641 1.00 95.38 107 TYR A N 1
ATOM 860 C CA . TYR A 1 107 ? 7.824 -12.277 -12.137 1.00 95.38 107 TYR A CA 1
ATOM 861 C C . TYR A 1 107 ? 7.845 -10.849 -11.576 1.00 95.38 107 TYR A C 1
ATOM 863 O O . TYR A 1 107 ? 6.973 -10.056 -11.912 1.00 95.38 107 TYR A O 1
ATOM 871 N N . TRP A 1 108 ? 8.859 -10.503 -10.780 1.00 96.62 108 TRP A N 1
ATOM 872 C CA . TRP A 1 108 ? 8.990 -9.164 -10.199 1.00 96.62 108 TRP A CA 1
ATOM 873 C C . TRP A 1 108 ? 9.269 -8.099 -11.251 1.00 96.62 108 TRP A C 1
ATOM 875 O O . TRP A 1 108 ? 8.700 -7.015 -11.178 1.00 96.62 108 TRP A O 1
ATOM 885 N N . ARG A 1 109 ? 10.067 -8.428 -12.270 1.00 95.88 109 ARG A N 1
ATOM 886 C CA . ARG A 1 109 ? 10.301 -7.528 -13.402 1.00 95.88 109 ARG A CA 1
ATOM 887 C C . ARG A 1 109 ? 9.028 -7.268 -14.198 1.00 95.88 109 ARG A C 1
ATOM 889 O O . ARG A 1 109 ? 8.662 -6.117 -14.380 1.00 95.88 109 ARG A O 1
ATOM 896 N N . ASP A 1 110 ? 8.318 -8.331 -14.578 1.00 95.31 110 ASP A N 1
ATOM 897 C CA . ASP A 1 110 ? 7.049 -8.223 -15.302 1.00 95.31 110 ASP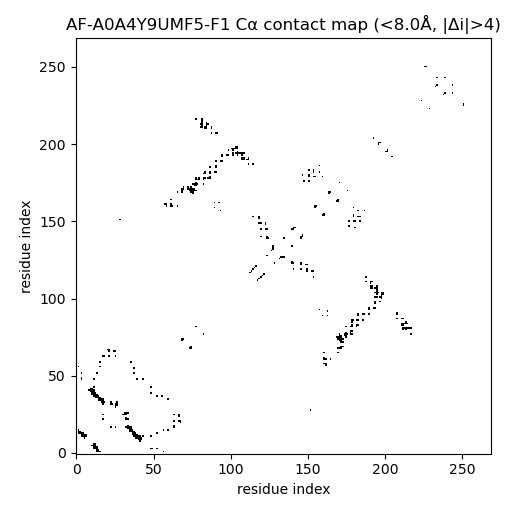 A CA 1
ATOM 898 C C . ASP A 1 110 ? 6.002 -7.457 -14.459 1.00 95.31 110 ASP A C 1
ATOM 900 O O . ASP A 1 110 ? 5.184 -6.715 -14.999 1.00 95.31 110 ASP A O 1
ATOM 904 N N . PHE A 1 111 ? 6.040 -7.590 -13.127 1.00 94.44 111 PHE A N 1
ATOM 905 C CA . PHE A 1 111 ? 5.175 -6.835 -12.221 1.00 94.44 111 PHE A CA 1
ATOM 906 C C . PHE A 1 111 ? 5.564 -5.347 -12.148 1.00 94.44 111 PHE A C 1
ATOM 908 O O . PHE A 1 111 ? 4.695 -4.484 -12.261 1.00 94.44 111 PHE A O 1
ATOM 915 N N . SER A 1 112 ? 6.855 -5.027 -12.029 1.00 95.19 112 SER A N 1
ATOM 916 C CA . SER A 1 112 ? 7.349 -3.645 -12.103 1.00 95.19 112 SER A CA 1
ATOM 917 C C . SER A 1 112 ? 6.959 -2.992 -13.431 1.00 95.19 112 SER A C 1
ATOM 919 O O . SER A 1 112 ? 6.430 -1.882 -13.443 1.00 95.19 112 SER A O 1
ATOM 921 N N . ASP A 1 113 ? 7.158 -3.705 -14.542 1.00 94.69 113 ASP A N 1
ATOM 922 C CA . ASP A 1 113 ? 6.769 -3.261 -15.880 1.00 94.69 113 ASP A CA 1
ATOM 923 C C . ASP A 1 113 ? 5.259 -3.037 -15.968 1.00 94.69 113 ASP A C 1
ATOM 925 O O . ASP A 1 113 ? 4.808 -2.063 -16.566 1.00 94.69 113 ASP A O 1
ATOM 929 N N . HIS A 1 114 ? 4.456 -3.901 -15.343 1.00 93.38 114 HIS A N 1
ATOM 930 C CA . HIS A 1 114 ? 3.013 -3.713 -15.311 1.00 93.38 114 HIS A CA 1
ATOM 931 C C . HIS A 1 114 ? 2.616 -2.414 -14.601 1.00 93.38 114 HIS A C 1
ATOM 933 O O . HIS A 1 114 ? 1.832 -1.647 -15.159 1.00 93.38 114 HIS A O 1
ATOM 939 N N . VAL A 1 115 ? 3.180 -2.151 -13.418 1.00 93.19 115 VAL A N 1
ATOM 940 C CA . VAL A 1 115 ? 2.917 -0.923 -12.651 1.00 93.19 115 VAL A CA 1
ATOM 941 C C . VAL A 1 115 ? 3.303 0.314 -13.466 1.00 93.19 115 VAL A C 1
ATOM 943 O O . VAL A 1 115 ? 2.504 1.236 -13.603 1.00 93.19 115 VAL A O 1
ATOM 946 N N . VAL A 1 116 ? 4.493 0.333 -14.063 1.00 93.06 116 VAL A N 1
ATOM 947 C CA . VAL A 1 116 ? 4.954 1.501 -14.827 1.00 93.06 116 VAL A CA 1
ATOM 948 C C . VAL A 1 116 ? 4.135 1.685 -16.103 1.00 93.06 116 VAL A C 1
ATOM 950 O O . VAL A 1 116 ? 3.554 2.745 -16.318 1.00 93.06 116 VAL A O 1
ATOM 953 N N . TRP A 1 117 ? 4.054 0.659 -16.949 1.00 91.81 117 TRP A N 1
ATOM 954 C CA . TRP A 1 117 ? 3.552 0.815 -18.315 1.00 91.81 117 TRP A CA 1
ATOM 955 C C . TRP A 1 117 ? 2.033 0.705 -18.449 1.00 91.81 117 TRP A C 1
ATOM 957 O O . TRP A 1 117 ? 1.488 1.235 -19.410 1.00 91.81 117 TRP A O 1
ATOM 967 N N . ASN A 1 118 ? 1.348 0.019 -17.528 1.00 90.94 118 ASN A N 1
ATOM 968 C CA . ASN A 1 118 ? -0.100 -0.213 -17.625 1.00 90.94 118 ASN A CA 1
ATOM 969 C C . ASN A 1 118 ? -0.913 0.453 -16.512 1.00 90.94 118 ASN A C 1
ATOM 971 O O . ASN A 1 118 ? -2.139 0.428 -16.588 1.00 90.94 118 ASN A O 1
ATOM 975 N N . VAL A 1 119 ? -0.263 0.999 -15.481 1.00 90.88 119 VAL A N 1
ATOM 976 C CA . VAL A 1 119 ? -0.955 1.717 -14.402 1.00 90.88 119 VAL A CA 1
ATOM 977 C C . VAL A 1 119 ? -0.574 3.187 -14.403 1.00 90.88 119 VAL A C 1
ATOM 979 O O . VAL A 1 119 ? -1.465 4.019 -14.454 1.00 90.88 119 VAL A O 1
ATOM 982 N N . ILE A 1 120 ? 0.720 3.512 -14.378 1.00 90.06 120 ILE A N 1
ATOM 983 C CA . ILE A 1 120 ? 1.170 4.907 -14.259 1.00 90.06 120 ILE A CA 1
ATOM 984 C C . ILE A 1 120 ? 1.175 5.608 -15.620 1.00 90.06 120 ILE A C 1
ATOM 986 O O . ILE A 1 120 ? 0.556 6.652 -15.773 1.00 90.06 120 ILE A O 1
ATOM 990 N N . ARG A 1 121 ? 1.833 5.025 -16.630 1.00 89.25 121 ARG A N 1
ATOM 991 C CA . ARG A 1 121 ? 1.979 5.649 -17.954 1.00 89.25 121 ARG A CA 1
ATOM 992 C C . ARG A 1 121 ? 0.670 6.024 -18.661 1.00 89.25 121 ARG A C 1
ATOM 994 O O . ARG A 1 121 ? 0.668 7.068 -19.298 1.00 89.25 121 ARG A O 1
ATOM 1001 N N . PRO A 1 122 ? -0.420 5.238 -18.597 1.00 91.81 122 PRO A N 1
ATOM 1002 C CA . PRO A 1 122 ? -1.666 5.619 -19.264 1.00 91.81 122 PRO A CA 1
ATOM 1003 C C . PRO A 1 122 ? -2.268 6.944 -18.781 1.00 91.81 122 PRO A C 1
ATOM 1005 O O . PRO A 1 122 ? -3.086 7.512 -19.492 1.00 91.81 122 PRO A O 1
ATOM 1008 N N . GLU A 1 123 ? -1.865 7.418 -17.601 1.00 91.69 123 GLU A N 1
ATOM 1009 C CA . GLU A 1 123 ? -2.298 8.693 -17.022 1.00 91.69 123 GLU A CA 1
ATOM 1010 C C . GLU A 1 123 ? -1.312 9.840 -17.320 1.00 91.69 123 GLU A C 1
ATOM 1012 O O . GLU A 1 123 ? -1.445 10.927 -16.763 1.00 91.69 123 GLU A O 1
ATOM 1017 N N . ALA A 1 124 ? -0.294 9.607 -18.159 1.00 88.25 124 ALA A N 1
ATOM 1018 C CA . ALA A 1 124 ? 0.628 10.654 -18.577 1.00 88.25 124 ALA A CA 1
ATOM 1019 C C . ALA A 1 124 ? -0.113 11.727 -19.396 1.00 88.25 124 ALA A C 1
ATOM 1021 O O . ALA A 1 124 ? -0.937 11.377 -20.245 1.00 88.25 124 ALA A O 1
ATOM 1022 N N . PRO A 1 125 ? 0.181 13.022 -19.182 1.00 85.62 125 PRO A N 1
ATOM 1023 C CA . PRO A 1 125 ? -0.419 14.085 -19.977 1.00 85.62 125 PRO A CA 1
ATOM 1024 C C . PRO A 1 125 ? 0.036 13.992 -21.439 1.00 85.62 125 PRO A C 1
ATOM 1026 O O . PRO A 1 125 ? 1.172 13.606 -21.716 1.00 85.62 125 PRO A O 1
ATOM 1029 N N . ASP A 1 126 ? -0.827 14.406 -22.372 1.00 83.69 126 ASP A N 1
ATOM 1030 C CA . ASP A 1 126 ? -0.533 14.385 -23.816 1.00 83.69 126 ASP A CA 1
ATOM 1031 C C . ASP A 1 126 ? 0.790 15.111 -24.144 1.00 83.69 126 ASP A C 1
ATOM 1033 O O . ASP A 1 126 ? 1.589 14.640 -24.950 1.00 83.69 126 ASP A O 1
ATOM 1037 N N . GLU A 1 127 ? 1.070 16.207 -23.432 1.00 78.31 127 GLU A N 1
ATOM 1038 C CA . GLU A 1 127 ? 2.298 17.009 -23.538 1.00 78.31 127 GLU A CA 1
ATOM 1039 C C . GLU A 1 127 ? 3.575 16.191 -23.249 1.00 78.31 127 GLU A C 1
ATOM 1041 O O . GLU A 1 127 ? 4.614 16.415 -23.873 1.00 78.31 127 GLU A O 1
ATOM 1046 N N . TYR A 1 128 ? 3.498 15.202 -22.350 1.00 80.69 128 TYR A N 1
ATOM 1047 C CA . TYR A 1 128 ? 4.612 14.303 -22.041 1.00 80.69 128 TYR A CA 1
ATOM 1048 C C . TYR A 1 128 ? 4.847 13.264 -23.143 1.00 80.69 128 TYR A C 1
ATOM 1050 O O . TYR A 1 128 ? 5.990 12.893 -23.399 1.00 80.69 128 TYR A O 1
ATOM 1058 N N . GLU A 1 129 ? 3.794 12.788 -23.814 1.00 77.06 129 GLU A N 1
ATOM 1059 C CA . GLU A 1 129 ? 3.942 11.867 -24.951 1.00 77.06 129 GLU A CA 1
ATOM 1060 C C . GLU A 1 129 ? 4.487 12.592 -26.200 1.00 77.06 129 GLU A C 1
ATOM 1062 O O . GLU A 1 129 ? 5.168 11.973 -27.022 1.00 77.06 129 GLU A O 1
ATOM 1067 N N . GLU A 1 130 ? 4.248 13.902 -26.327 1.00 80.69 130 GLU A N 1
ATOM 1068 C CA . GLU A 1 130 ? 4.791 14.739 -27.405 1.00 80.69 130 GLU A CA 1
ATOM 1069 C C . GLU A 1 130 ? 6.268 15.117 -27.197 1.00 80.69 130 GLU A C 1
ATOM 1071 O O . GLU A 1 130 ? 7.054 15.054 -28.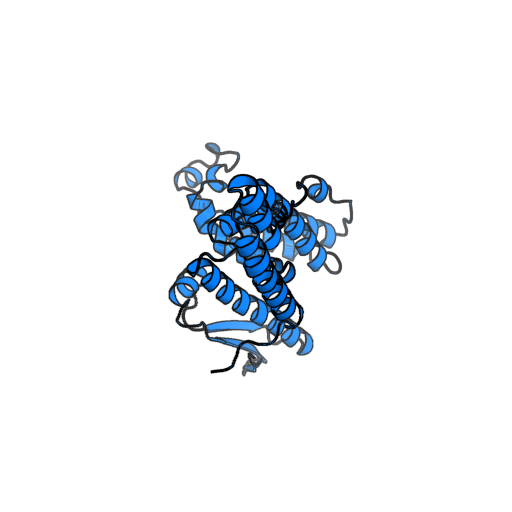149 1.00 80.69 130 GLU A O 1
ATOM 1076 N N . ASP A 1 131 ? 6.667 15.470 -25.970 1.00 81.75 131 ASP A N 1
ATOM 1077 C CA . ASP A 1 131 ? 8.063 15.754 -25.615 1.00 81.75 131 ASP A CA 1
ATOM 1078 C C . ASP A 1 131 ? 8.434 15.196 -24.228 1.00 81.75 131 ASP A C 1
ATOM 1080 O O . ASP A 1 131 ? 8.465 15.938 -23.239 1.00 81.75 131 ASP A O 1
ATOM 1084 N N . PRO A 1 132 ? 8.825 13.907 -24.137 1.00 75.12 132 PRO A N 1
ATOM 1085 C CA . PRO A 1 132 ? 9.282 13.313 -22.880 1.00 75.12 132 PRO A CA 1
ATOM 1086 C C . PRO A 1 132 ? 10.528 13.998 -22.295 1.00 75.12 132 PRO A C 1
ATOM 1088 O O . PRO A 1 132 ? 10.850 13.807 -21.124 1.00 75.12 132 PRO A O 1
ATOM 1091 N N . GLY A 1 133 ? 11.267 14.765 -23.108 1.00 73.25 133 GLY A N 1
ATOM 1092 C CA . GLY A 1 133 ? 12.445 15.515 -22.678 1.00 73.25 133 GLY A CA 1
ATOM 1093 C C . GLY A 1 133 ? 12.112 16.792 -21.904 1.00 73.25 133 GLY A C 1
ATOM 1094 O O . GLY A 1 133 ? 12.992 17.321 -21.224 1.00 73.25 133 GLY A O 1
ATOM 1095 N N . SER A 1 134 ? 10.865 17.265 -21.978 1.00 75.81 134 SER A N 1
ATOM 1096 C CA . SER A 1 134 ? 10.380 18.438 -21.241 1.00 75.81 134 SER A CA 1
ATOM 1097 C C . SER A 1 134 ? 10.182 18.167 -19.743 1.00 75.81 134 SER A C 1
ATOM 1099 O O . SER A 1 134 ? 10.359 19.079 -18.934 1.00 75.81 134 SER A O 1
ATOM 1101 N N . ASP A 1 135 ? 9.933 16.906 -19.368 1.00 76.50 135 ASP A N 1
ATOM 1102 C CA . ASP A 1 135 ? 9.866 16.426 -17.983 1.00 76.50 135 ASP A CA 1
ATOM 1103 C C . ASP A 1 135 ? 10.776 15.193 -17.773 1.00 76.50 135 ASP A C 1
ATOM 1105 O O . ASP A 1 135 ? 10.315 14.047 -17.700 1.00 76.50 135 ASP A O 1
ATOM 1109 N N . PRO A 1 136 ? 12.104 15.397 -17.655 1.00 76.00 136 PRO A N 1
ATOM 1110 C CA . PRO A 1 136 ? 13.071 14.308 -17.509 1.00 76.00 136 PRO A CA 1
ATOM 1111 C C . PRO A 1 136 ? 12.900 13.468 -16.237 1.00 76.00 136 PRO A C 1
ATOM 1113 O O . PRO A 1 136 ? 13.454 12.369 -16.149 1.00 76.00 136 PRO A O 1
ATOM 1116 N N . HIS A 1 137 ? 12.203 13.997 -15.229 1.00 79.94 137 HIS A N 1
ATOM 1117 C CA . HIS A 1 137 ? 11.992 13.341 -13.940 1.00 79.94 137 HIS A CA 1
ATOM 1118 C C . HIS A 1 137 ? 10.615 12.678 -13.825 1.00 79.94 137 HIS A C 1
ATOM 1120 O O . HIS A 1 137 ? 10.376 11.964 -12.847 1.00 79.94 137 HIS A O 1
ATOM 1126 N N . ALA A 1 138 ? 9.769 12.833 -14.852 1.00 82.56 138 ALA A N 1
ATOM 1127 C CA . ALA A 1 138 ? 8.380 12.400 -14.851 1.00 82.56 138 ALA A CA 1
ATOM 1128 C C . ALA A 1 138 ? 7.649 12.914 -13.600 1.00 82.56 138 ALA A C 1
ATOM 1130 O O . ALA A 1 138 ? 6.992 12.148 -12.890 1.00 82.56 138 ALA A O 1
ATOM 1131 N N . ASP A 1 139 ? 7.821 14.200 -13.289 1.00 86.19 139 ASP A N 1
ATOM 1132 C CA . ASP A 1 139 ? 7.177 14.866 -12.161 1.00 86.19 139 ASP A CA 1
ATOM 1133 C C . ASP A 1 139 ? 5.643 14.820 -12.274 1.00 86.19 139 ASP A C 1
ATOM 1135 O O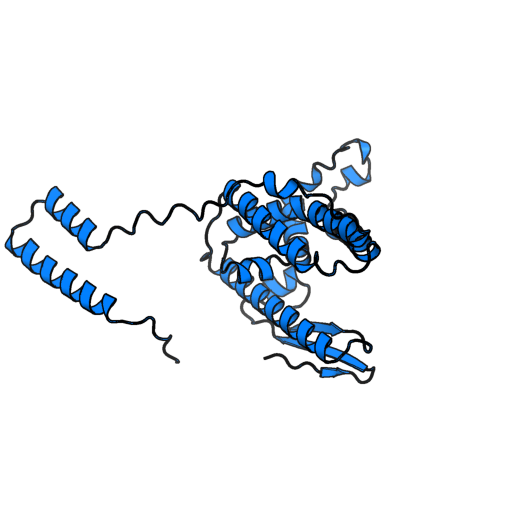 . ASP A 1 139 ? 4.964 14.747 -11.246 1.00 86.19 139 ASP A O 1
ATOM 1139 N N . TRP A 1 140 ? 5.101 14.723 -13.496 1.00 90.06 140 TRP A N 1
ATOM 1140 C CA . TRP A 1 140 ? 3.666 14.519 -13.755 1.00 90.06 140 TRP A CA 1
ATOM 1141 C C . TRP A 1 140 ? 3.065 13.325 -12.990 1.00 90.06 140 TRP A C 1
ATOM 1143 O O . TRP A 1 140 ? 1.891 13.330 -12.625 1.00 90.06 140 TRP A O 1
ATOM 1153 N N . GLN A 1 141 ? 3.859 12.301 -12.652 1.00 88.19 141 GLN A N 1
ATOM 1154 C CA . GLN A 1 141 ? 3.375 11.145 -11.880 1.00 88.19 141 GLN A CA 1
ATOM 1155 C C . GLN A 1 141 ? 2.965 11.507 -10.435 1.00 88.19 141 GLN A C 1
ATOM 1157 O O . GLN A 1 141 ? 2.341 10.706 -9.726 1.00 88.19 141 GLN A O 1
ATOM 1162 N N . TYR A 1 142 ? 3.376 12.679 -9.945 1.00 88.19 142 TYR A N 1
ATOM 1163 C CA . TYR A 1 142 ? 3.020 13.209 -8.628 1.00 88.19 142 TYR A CA 1
ATOM 1164 C C . TYR A 1 142 ? 1.820 14.155 -8.677 1.00 88.19 142 TYR A C 1
ATOM 1166 O O . TYR A 1 142 ? 1.351 14.569 -7.611 1.00 88.19 142 TYR A O 1
ATOM 1174 N N . ASP A 1 143 ? 1.301 14.463 -9.868 1.00 89.62 143 ASP A N 1
ATOM 1175 C CA . ASP A 1 143 ? 0.155 15.348 -10.003 1.00 89.62 143 ASP A CA 1
ATOM 1176 C C . ASP A 1 143 ? -1.077 14.757 -9.307 1.00 89.62 143 ASP A C 1
ATOM 1178 O O . ASP A 1 143 ? -1.330 13.549 -9.397 1.00 89.62 143 ASP A O 1
ATOM 1182 N N . PRO A 1 144 ? -1.871 15.578 -8.590 1.00 88.00 144 PRO A N 1
ATOM 1183 C CA . PRO A 1 144 ? -3.012 15.085 -7.824 1.00 88.00 144 PRO A CA 1
ATOM 1184 C C . PRO A 1 144 ? -4.026 14.294 -8.657 1.00 88.00 144 PRO A C 1
ATOM 1186 O O . PRO A 1 144 ? -4.581 13.321 -8.149 1.00 88.00 144 PRO A O 1
ATOM 1189 N N . GLU A 1 145 ? -4.246 14.692 -9.913 1.00 87.00 145 GLU A N 1
ATOM 1190 C CA . GLU A 1 145 ? -5.183 14.032 -10.831 1.00 87.00 145 GLU A CA 1
ATOM 1191 C C . GLU A 1 145 ? -4.682 12.640 -11.231 1.00 87.00 145 GLU A C 1
ATOM 1193 O O . GLU A 1 145 ? -5.406 11.657 -11.069 1.00 87.00 145 GLU A O 1
ATOM 1198 N N . VAL A 1 146 ? -3.406 12.531 -11.618 1.00 89.94 146 VAL A N 1
ATOM 1199 C CA . VAL A 1 146 ? -2.752 11.244 -11.898 1.00 89.94 146 VAL A CA 1
ATOM 1200 C C . VAL A 1 146 ? -2.772 10.352 -10.662 1.00 89.94 146 VAL A C 1
ATOM 1202 O O . VAL A 1 146 ? -3.170 9.188 -10.725 1.00 89.94 146 VAL A O 1
ATOM 1205 N N . ARG A 1 147 ? -2.418 10.904 -9.495 1.00 92.12 147 ARG A N 1
ATOM 1206 C CA . ARG A 1 147 ? -2.439 10.179 -8.218 1.00 92.12 147 ARG A CA 1
ATOM 1207 C C . ARG A 1 147 ? -3.821 9.663 -7.878 1.00 92.12 147 ARG A C 1
ATOM 1209 O O . ARG A 1 147 ? -3.936 8.551 -7.374 1.00 92.12 147 ARG A O 1
ATOM 1216 N N . GLU A 1 148 ? -4.864 10.442 -8.137 1.00 87.88 148 GLU A N 1
ATOM 1217 C CA . GLU A 1 148 ? -6.238 10.006 -7.941 1.00 87.88 148 GLU A CA 1
ATOM 1218 C C . GLU A 1 148 ? -6.637 8.875 -8.886 1.00 87.88 148 GLU A C 1
ATOM 1220 O O . GLU A 1 148 ? -7.219 7.891 -8.414 1.00 87.88 148 GLU A O 1
ATOM 1225 N N . ALA A 1 149 ? -6.270 8.977 -10.163 1.00 86.94 149 ALA A N 1
ATOM 1226 C CA . ALA A 1 149 ? -6.590 7.992 -11.188 1.00 86.94 149 ALA A CA 1
ATOM 1227 C C . ALA A 1 149 ? -5.922 6.629 -10.938 1.00 86.94 149 ALA A C 1
ATOM 1229 O O . ALA A 1 149 ? -6.591 5.598 -11.015 1.00 86.94 149 ALA A O 1
ATOM 1230 N N . VAL A 1 150 ? -4.639 6.607 -10.554 1.00 91.50 150 VAL A N 1
ATOM 1231 C CA . VAL A 1 150 ? -3.887 5.353 -10.327 1.00 91.50 150 VAL A CA 1
ATOM 1232 C C . VAL A 1 150 ? -4.150 4.713 -8.963 1.00 91.50 150 VAL A C 1
ATOM 1234 O O . VAL A 1 150 ? -3.848 3.532 -8.749 1.00 91.50 150 VAL A O 1
ATOM 1237 N N . ARG A 1 151 ? -4.688 5.478 -8.002 1.00 92.06 151 ARG A N 1
ATOM 1238 C CA . ARG A 1 151 ? -4.840 5.059 -6.599 1.00 92.06 151 ARG A CA 1
ATOM 1239 C C . ARG A 1 151 ? -5.533 3.703 -6.428 1.00 92.06 151 ARG A C 1
ATOM 1241 O O . ARG A 1 151 ? -5.042 2.906 -5.624 1.00 92.06 151 ARG A O 1
ATOM 1248 N N . PRO A 1 152 ? -6.660 3.407 -7.105 1.00 88.94 152 PRO A N 1
ATOM 1249 C CA . PRO A 1 152 ? -7.360 2.137 -6.924 1.00 88.94 152 PRO A CA 1
ATOM 1250 C C . PRO A 1 152 ? -6.509 0.930 -7.337 1.00 88.94 152 PRO A C 1
ATOM 1252 O O . PRO A 1 152 ? -6.434 -0.050 -6.593 1.00 88.94 152 PRO A O 1
ATOM 1255 N N . GLN A 1 153 ? -5.825 1.026 -8.478 1.00 91.50 153 GLN A N 1
ATOM 1256 C CA . GLN A 1 153 ? -4.964 -0.016 -9.031 1.00 91.50 153 GLN A CA 1
ATOM 1257 C C . GLN A 1 153 ? -3.740 -0.220 -8.139 1.00 91.50 153 GLN A C 1
ATOM 1259 O O . GLN A 1 153 ? -3.419 -1.353 -7.788 1.00 91.50 153 GLN A O 1
ATOM 1264 N N . ILE A 1 154 ? -3.095 0.865 -7.695 1.00 95.06 154 ILE A N 1
ATOM 1265 C CA . ILE A 1 154 ? -1.979 0.780 -6.747 1.00 95.06 154 ILE A CA 1
ATOM 1266 C C . ILE A 1 154 ? -2.428 0.124 -5.442 1.00 95.06 154 ILE A C 1
ATOM 1268 O O . ILE A 1 154 ? -1.751 -0.780 -4.958 1.00 95.06 154 ILE A O 1
ATOM 1272 N N . ALA A 1 155 ? -3.578 0.511 -4.885 1.00 90.62 155 ALA A N 1
ATOM 1273 C CA . ALA A 1 155 ? -4.091 -0.083 -3.653 1.00 90.62 155 ALA A CA 1
ATOM 1274 C C . ALA A 1 155 ? -4.345 -1.597 -3.784 1.00 90.62 155 ALA A C 1
ATOM 1276 O O . ALA A 1 155 ? -4.096 -2.347 -2.835 1.00 90.62 155 ALA A O 1
ATOM 1277 N N . GLU A 1 156 ? -4.816 -2.051 -4.946 1.00 84.75 156 GLU A N 1
ATOM 1278 C CA . GLU A 1 156 ? -4.995 -3.471 -5.258 1.00 84.75 156 GLU A CA 1
ATOM 1279 C C . GLU A 1 156 ? -3.651 -4.200 -5.382 1.00 84.75 156 GLU A C 1
ATOM 1281 O O . GLU A 1 156 ? -3.401 -5.154 -4.642 1.00 84.75 156 GLU A O 1
ATOM 1286 N N . LEU A 1 157 ? -2.751 -3.714 -6.241 1.00 91.75 157 LEU A N 1
ATOM 1287 C CA . LEU A 1 157 ? -1.440 -4.325 -6.489 1.00 91.75 157 LEU A CA 1
ATOM 1288 C C . LEU A 1 157 ? -0.572 -4.374 -5.223 1.00 91.75 157 LEU A C 1
ATOM 1290 O O . LEU A 1 157 ? 0.116 -5.362 -4.966 1.00 91.75 157 LEU A O 1
ATOM 1294 N N . ALA A 1 158 ? -0.655 -3.338 -4.390 1.00 93.94 158 ALA A N 1
ATOM 1295 C CA . ALA A 1 158 ? 0.026 -3.251 -3.106 1.00 93.94 158 ALA A CA 1
ATOM 1296 C C . ALA A 1 158 ? -0.674 -4.033 -1.980 1.00 93.94 158 ALA A C 1
ATOM 1298 O O . ALA A 1 158 ? -0.170 -4.079 -0.857 1.00 93.94 158 ALA A O 1
ATOM 1299 N N . ARG A 1 159 ? -1.841 -4.643 -2.226 1.00 91.81 159 ARG A N 1
ATOM 1300 C CA . ARG A 1 159 ? -2.646 -5.343 -1.207 1.00 91.81 159 ARG A CA 1
ATOM 1301 C C . ARG A 1 159 ? -2.958 -4.467 0.017 1.00 91.81 159 ARG A C 1
ATOM 1303 O O . ARG A 1 159 ? -3.000 -4.960 1.148 1.00 91.81 159 ARG A O 1
ATOM 1310 N N . VAL A 1 160 ? -3.205 -3.172 -0.201 1.00 91.75 160 VAL A N 1
ATOM 1311 C CA . VAL A 1 160 ? -3.463 -2.168 0.852 1.00 91.75 160 VAL A CA 1
ATOM 1312 C C . VAL A 1 160 ? -4.588 -2.607 1.781 1.00 91.75 160 VAL A C 1
ATOM 1314 O O . VAL A 1 160 ? -4.455 -2.533 2.999 1.00 91.75 160 VAL A O 1
ATOM 1317 N N . ALA A 1 161 ? -5.670 -3.130 1.210 1.00 82.69 161 ALA A N 1
ATOM 1318 C CA . ALA A 1 161 ? -6.804 -3.657 1.953 1.00 82.69 161 ALA A CA 1
ATOM 1319 C C . ALA A 1 161 ? -6.378 -4.760 2.944 1.00 82.69 161 ALA A C 1
ATOM 1321 O O . ALA A 1 161 ? -6.647 -4.665 4.141 1.00 82.69 161 ALA A O 1
ATOM 1322 N N . THR A 1 162 ? -5.650 -5.776 2.470 1.00 81.62 162 THR A N 1
ATOM 1323 C CA . THR A 1 162 ? -5.154 -6.874 3.313 1.00 81.62 162 THR A CA 1
ATOM 1324 C C . THR A 1 162 ? -4.228 -6.369 4.416 1.00 81.62 162 THR A C 1
ATOM 1326 O O . THR A 1 162 ? -4.332 -6.814 5.558 1.00 81.62 162 THR A O 1
ATOM 1329 N N . PHE A 1 163 ? -3.338 -5.432 4.094 1.00 90.25 163 PHE A N 1
ATOM 1330 C CA . PHE A 1 163 ? -2.443 -4.835 5.077 1.00 90.25 163 PHE A CA 1
ATOM 1331 C C . PHE A 1 163 ? -3.210 -4.083 6.173 1.00 90.25 163 PHE A C 1
ATOM 1333 O O . PHE A 1 163 ? -3.003 -4.347 7.355 1.00 90.25 163 PHE A O 1
ATOM 1340 N N . LEU A 1 164 ? -4.136 -3.198 5.797 1.00 84.62 164 LEU A N 1
ATOM 1341 C CA . LEU A 1 164 ? -4.936 -2.430 6.754 1.00 84.62 164 LEU A CA 1
ATOM 1342 C C . LEU A 1 164 ? -5.791 -3.340 7.645 1.00 84.62 164 LEU A C 1
ATOM 1344 O O . LEU A 1 164 ? -5.905 -3.088 8.844 1.00 84.62 164 LEU A O 1
ATOM 1348 N N . ALA A 1 165 ? -6.327 -4.431 7.088 1.00 77.19 165 ALA A N 1
ATOM 1349 C CA . ALA A 1 165 ? -7.040 -5.445 7.856 1.00 77.19 165 ALA A CA 1
ATOM 1350 C C . ALA A 1 165 ? -6.127 -6.158 8.871 1.00 77.19 165 ALA A C 1
ATOM 1352 O O . ALA A 1 165 ? -6.523 -6.321 10.024 1.00 77.19 165 ALA A O 1
ATOM 1353 N N . ASN A 1 166 ? -4.899 -6.525 8.480 1.00 72.00 166 ASN A N 1
ATOM 1354 C CA . ASN A 1 166 ? -3.909 -7.122 9.386 1.00 72.00 166 ASN A CA 1
ATOM 1355 C C . ASN A 1 166 ? -3.474 -6.159 10.502 1.00 72.00 166 ASN A C 1
ATOM 1357 O O . ASN A 1 166 ? -3.289 -6.586 11.638 1.00 72.00 166 ASN A O 1
ATOM 1361 N N . GLU A 1 167 ? -3.355 -4.863 10.203 1.00 79.06 167 GLU A N 1
ATOM 1362 C CA . GLU A 1 167 ? -3.075 -3.820 11.200 1.00 79.06 167 GLU A CA 1
ATOM 1363 C C . GLU A 1 167 ? -4.308 -3.455 12.051 1.00 79.06 167 GLU A C 1
ATOM 1365 O O . GLU A 1 167 ? -4.196 -2.671 12.995 1.00 79.06 167 GLU A O 1
ATOM 1370 N N . GLY A 1 168 ? -5.499 -3.972 11.720 1.00 73.38 168 GLY A N 1
ATOM 1371 C CA . GLY A 1 168 ? -6.755 -3.608 12.381 1.00 73.38 168 GLY A CA 1
ATOM 1372 C C . GLY A 1 168 ? -7.128 -2.129 12.213 1.00 73.38 168 GLY A C 1
ATOM 1373 O O . GLY A 1 168 ? -7.793 -1.559 13.080 1.00 73.38 168 GLY A O 1
ATOM 1374 N N . LYS A 1 169 ? -6.680 -1.481 11.130 1.00 76.81 169 LYS A N 1
ATOM 1375 C CA . LYS A 1 169 ? -6.882 -0.048 10.877 1.00 76.81 169 LYS A CA 1
ATOM 1376 C C . LYS A 1 169 ? -7.953 0.169 9.810 1.00 76.81 169 LYS A C 1
ATOM 1378 O O . LYS A 1 169 ? -7.863 -0.347 8.703 1.00 76.81 169 LYS A O 1
ATOM 1383 N N . ALA A 1 170 ? -8.935 1.007 10.129 1.00 77.56 170 ALA A N 1
ATOM 1384 C CA . ALA A 1 170 ? -9.869 1.572 9.161 1.00 77.56 170 ALA A CA 1
ATOM 1385 C C . ALA A 1 170 ? -9.543 3.058 8.993 1.00 77.56 170 ALA A C 1
ATOM 1387 O O . ALA A 1 170 ? -9.533 3.797 9.978 1.00 77.56 170 ALA A O 1
ATOM 1388 N N . LEU A 1 171 ? -9.253 3.490 7.767 1.00 80.94 171 LEU A N 1
ATOM 1389 C CA . LEU A 1 171 ? -8.879 4.869 7.443 1.00 80.94 171 LEU A CA 1
ATOM 1390 C C . LEU A 1 171 ? -10.057 5.603 6.802 1.00 80.94 171 LEU A C 1
ATOM 1392 O O . LEU A 1 171 ? -10.838 4.993 6.073 1.00 80.94 171 LEU A O 1
ATOM 1396 N N . ASN A 1 172 ? -10.198 6.905 7.071 1.00 78.38 172 ASN A N 1
ATOM 1397 C CA . ASN A 1 172 ? -11.159 7.720 6.319 1.00 78.38 172 ASN A CA 1
ATOM 1398 C C . ASN A 1 172 ? -10.636 7.997 4.901 1.00 78.38 172 ASN A C 1
ATOM 1400 O O . ASN A 1 172 ? -9.493 7.674 4.587 1.00 78.38 172 ASN A O 1
ATOM 1404 N N . LEU A 1 173 ? -11.462 8.598 4.040 1.00 78.38 173 LEU A N 1
ATOM 1405 C CA . LEU A 1 173 ? -11.122 8.792 2.627 1.00 78.38 173 LEU A CA 1
ATOM 1406 C C . LEU A 1 173 ? -9.805 9.562 2.430 1.00 78.38 173 LEU A C 1
ATOM 1408 O O . LEU A 1 173 ? -8.934 9.111 1.690 1.00 78.38 173 LEU A O 1
ATOM 1412 N N . THR A 1 174 ? -9.627 10.680 3.136 1.00 79.81 174 THR A N 1
ATOM 1413 C CA . THR A 1 174 ? -8.411 11.503 3.049 1.00 79.81 174 THR A CA 1
ATOM 1414 C C . THR A 1 174 ? -7.183 10.758 3.569 1.00 79.81 174 THR A C 1
ATOM 1416 O O . THR A 1 174 ? -6.129 10.778 2.941 1.00 79.81 174 THR A O 1
ATOM 1419 N N . ALA A 1 175 ? -7.313 10.061 4.698 1.00 83.00 175 ALA A N 1
ATOM 1420 C CA . ALA A 1 175 ? -6.239 9.268 5.283 1.00 83.00 175 ALA A CA 1
ATOM 1421 C C . ALA A 1 175 ? -5.846 8.082 4.396 1.00 83.00 175 ALA A C 1
ATOM 1423 O O . ALA A 1 175 ? -4.664 7.777 4.260 1.00 83.00 175 ALA A O 1
ATOM 1424 N N . HIS A 1 176 ? -6.832 7.435 3.778 1.00 89.88 176 HIS A N 1
ATOM 1425 C CA . HIS A 1 176 ? -6.621 6.364 2.819 1.00 89.88 176 HIS A CA 1
ATOM 1426 C C . HIS A 1 176 ? -5.885 6.883 1.583 1.00 89.88 176 HIS A C 1
ATOM 1428 O O . HIS A 1 176 ? -4.923 6.256 1.162 1.00 89.88 176 HIS A O 1
ATOM 1434 N N . ALA A 1 177 ? -6.282 8.037 1.035 1.00 90.19 177 ALA A N 1
ATOM 1435 C CA . ALA A 1 177 ? -5.577 8.659 -0.084 1.00 90.19 177 ALA A CA 1
ATOM 1436 C C . ALA A 1 177 ? -4.109 8.946 0.254 1.00 90.19 177 ALA A C 1
ATOM 1438 O O . ALA A 1 177 ? -3.225 8.444 -0.430 1.00 90.19 177 ALA A O 1
ATOM 1439 N N . LEU A 1 178 ? -3.848 9.624 1.378 1.00 90.62 178 LEU A N 1
ATOM 1440 C CA . LEU A 1 178 ? -2.483 9.901 1.841 1.00 90.62 178 LEU A CA 1
ATOM 1441 C C . LEU A 1 178 ? -1.650 8.627 2.024 1.00 90.62 178 LEU A C 1
ATOM 1443 O O . LEU A 1 178 ? -0.465 8.608 1.696 1.00 90.62 178 LEU A O 1
ATOM 1447 N N . PHE A 1 179 ? -2.255 7.572 2.573 1.00 95.62 179 PHE A N 1
ATOM 1448 C CA . PHE A 1 179 ? -1.579 6.296 2.764 1.00 95.62 179 PHE A CA 1
ATOM 1449 C C . PHE A 1 179 ? -1.257 5.613 1.433 1.00 95.62 179 PHE A C 1
ATOM 1451 O O . PHE A 1 179 ? -0.122 5.187 1.246 1.00 95.62 179 PHE A O 1
ATOM 1458 N N . VAL A 1 180 ? -2.214 5.530 0.503 1.00 96.00 180 VAL A N 1
ATOM 1459 C CA . VAL A 1 180 ? -1.974 4.893 -0.799 1.00 96.00 180 VAL A CA 1
ATOM 1460 C C . VAL A 1 180 ? -0.964 5.682 -1.625 1.00 96.00 180 VAL A C 1
ATOM 1462 O O . VAL A 1 180 ? -0.110 5.066 -2.252 1.00 96.00 180 VAL A O 1
ATOM 1465 N N . ASP A 1 181 ? -0.990 7.013 -1.581 1.00 95.44 181 ASP A N 1
ATOM 1466 C CA . ASP A 1 181 ? -0.004 7.834 -2.286 1.00 95.44 181 ASP A CA 1
ATOM 1467 C C . ASP A 1 181 ? 1.412 7.554 -1.740 1.00 95.44 181 ASP A C 1
ATOM 1469 O O . ASP A 1 181 ? 2.339 7.318 -2.513 1.00 95.44 181 ASP A O 1
ATOM 1473 N N . ALA A 1 182 ? 1.564 7.447 -0.413 1.00 95.81 182 ALA A N 1
ATOM 1474 C CA . ALA A 1 182 ? 2.831 7.062 0.213 1.00 95.81 182 ALA A CA 1
ATOM 1475 C C . ALA A 1 182 ? 3.246 5.609 -0.098 1.00 95.81 182 ALA A C 1
ATOM 1477 O O . ALA A 1 182 ? 4.435 5.309 -0.199 1.00 95.81 182 ALA A O 1
ATOM 1478 N N . VAL A 1 183 ? 2.291 4.688 -0.255 1.00 97.62 183 VAL A N 1
ATOM 1479 C CA . VAL A 1 183 ? 2.552 3.312 -0.712 1.00 97.62 183 VAL A CA 1
ATOM 1480 C C . VAL A 1 183 ? 3.010 3.298 -2.170 1.00 97.62 183 VAL A C 1
ATOM 1482 O O . VAL A 1 183 ? 3.961 2.589 -2.489 1.00 97.62 183 VAL A O 1
ATOM 1485 N N . SER A 1 184 ? 2.396 4.108 -3.035 1.00 96.00 184 SER A N 1
ATOM 1486 C CA . SER A 1 184 ? 2.763 4.242 -4.449 1.00 96.00 184 SER A CA 1
ATOM 1487 C C . SER A 1 184 ? 4.242 4.598 -4.610 1.00 96.00 184 SER A C 1
ATOM 1489 O O . SER A 1 184 ? 4.949 3.950 -5.377 1.00 96.00 184 SER A O 1
ATOM 1491 N N . ASP A 1 185 ? 4.742 5.532 -3.793 1.00 95.00 185 ASP A N 1
ATOM 1492 C CA . ASP A 1 185 ? 6.155 5.953 -3.785 1.00 95.00 185 ASP A CA 1
ATOM 1493 C C . ASP A 1 185 ? 7.130 4.831 -3.377 1.00 95.00 185 ASP A C 1
ATOM 1495 O O . ASP A 1 185 ? 8.345 4.931 -3.567 1.00 95.00 185 ASP A O 1
ATOM 1499 N N . ASN A 1 186 ? 6.619 3.760 -2.764 1.00 96.94 186 ASN A N 1
ATOM 1500 C CA . ASN A 1 186 ? 7.408 2.680 -2.177 1.00 96.94 186 ASN A CA 1
ATOM 1501 C C . ASN A 1 186 ? 7.145 1.306 -2.805 1.00 96.94 186 ASN A C 1
ATOM 1503 O O . ASN A 1 186 ? 7.871 0.358 -2.495 1.00 96.94 186 ASN A O 1
ATOM 1507 N N . LEU A 1 187 ? 6.177 1.194 -3.718 1.00 97.06 187 LEU A N 1
ATOM 1508 C CA . LEU A 1 187 ? 5.821 -0.067 -4.362 1.00 97.06 187 LEU A CA 1
ATOM 1509 C C . LEU A 1 187 ? 6.912 -0.572 -5.307 1.00 97.06 187 LEU A C 1
ATOM 1511 O O . LEU A 1 187 ? 7.347 -1.715 -5.171 1.00 97.06 187 LEU A O 1
ATOM 1515 N N . LEU A 1 188 ? 7.403 0.273 -6.217 1.00 95.94 188 LEU A N 1
ATOM 1516 C CA . LEU A 1 188 ? 8.493 -0.107 -7.123 1.00 95.94 188 LEU A CA 1
ATOM 1517 C C . LEU A 1 188 ? 9.775 -0.501 -6.362 1.00 95.94 188 LEU A C 1
ATOM 1519 O O . LEU A 1 188 ? 10.311 -1.571 -6.649 1.00 95.94 188 LEU A O 1
ATOM 1523 N N . PRO A 1 189 ? 10.237 0.258 -5.347 1.00 96.81 189 PRO A N 1
ATOM 1524 C CA . PRO A 1 189 ? 11.341 -0.170 -4.490 1.00 96.81 189 PRO A CA 1
ATOM 1525 C C . PRO A 1 189 ? 11.137 -1.547 -3.840 1.00 96.81 189 PRO A C 1
ATOM 1527 O O . PRO A 1 189 ? 12.065 -2.355 -3.833 1.00 96.81 189 PRO A O 1
ATOM 1530 N N . ALA A 1 190 ? 9.932 -1.848 -3.339 1.00 97.50 190 ALA A N 1
ATOM 1531 C CA . ALA A 1 190 ? 9.639 -3.146 -2.729 1.00 97.50 190 ALA A CA 1
ATOM 1532 C C . ALA A 1 190 ? 9.718 -4.286 -3.759 1.00 97.50 190 ALA A C 1
ATOM 1534 O O . ALA A 1 190 ? 10.312 -5.331 -3.494 1.00 97.50 190 ALA A O 1
ATOM 1535 N N . ILE A 1 191 ? 9.163 -4.069 -4.957 1.00 97.31 191 ILE A N 1
ATOM 1536 C CA . ILE A 1 191 ? 9.216 -5.024 -6.072 1.00 97.31 191 ILE A CA 1
ATOM 1537 C C . ILE A 1 191 ? 10.668 -5.272 -6.505 1.00 97.31 191 ILE A C 1
ATOM 1539 O O . ILE A 1 191 ? 11.074 -6.423 -6.657 1.00 97.31 191 ILE A O 1
ATOM 1543 N N . GLN A 1 192 ? 11.470 -4.215 -6.645 1.00 96.31 192 GLN A N 1
ATOM 1544 C CA . GLN A 1 192 ? 12.887 -4.315 -7.009 1.00 96.31 192 GLN A CA 1
ATOM 1545 C C . GLN A 1 192 ? 13.705 -5.059 -5.949 1.00 96.31 192 GLN A C 1
ATOM 1547 O O . GLN A 1 192 ? 14.592 -5.844 -6.290 1.00 96.31 192 GLN A O 1
ATOM 1552 N N . LEU A 1 193 ? 13.414 -4.854 -4.661 1.00 97.12 193 LEU A N 1
ATOM 1553 C CA . LEU A 1 193 ? 14.041 -5.636 -3.600 1.00 97.12 193 LEU A CA 1
ATOM 1554 C C . LEU A 1 193 ? 13.697 -7.121 -3.743 1.00 97.12 193 LEU A C 1
ATOM 1556 O O . LEU A 1 193 ? 14.590 -7.963 -3.683 1.00 97.12 193 LEU A O 1
ATOM 1560 N N . LEU A 1 194 ? 12.426 -7.457 -3.962 1.00 97.19 194 LEU A N 1
ATOM 1561 C CA . LEU A 1 194 ? 11.997 -8.846 -4.129 1.00 97.19 194 LEU A CA 1
ATOM 1562 C C . LEU A 1 194 ? 12.587 -9.489 -5.394 1.00 97.19 194 LEU A C 1
ATOM 1564 O O . LEU A 1 194 ? 12.955 -10.663 -5.362 1.00 97.19 194 LEU A O 1
ATOM 1568 N N . GLU A 1 195 ? 12.795 -8.718 -6.465 1.00 97.31 195 GLU A N 1
ATOM 1569 C CA . GLU A 1 195 ? 13.564 -9.156 -7.633 1.00 97.31 195 GLU A CA 1
ATOM 1570 C C . GLU A 1 195 ? 15.016 -9.496 -7.266 1.00 97.31 195 GLU A C 1
ATOM 1572 O O . GLU A 1 195 ? 15.521 -10.551 -7.660 1.00 97.31 195 GLU A O 1
ATOM 1577 N N . LYS A 1 196 ? 15.697 -8.638 -6.496 1.00 96.31 196 LYS A N 1
ATOM 1578 C CA . LYS A 1 196 ? 17.064 -8.902 -6.010 1.00 96.31 196 LYS A CA 1
ATOM 1579 C C . LYS A 1 196 ? 17.119 -10.175 -5.169 1.00 96.31 196 LYS A C 1
ATOM 1581 O O . LYS A 1 196 ? 17.951 -11.041 -5.432 1.00 96.31 196 LYS A O 1
ATOM 1586 N N . ARG A 1 197 ? 16.174 -10.343 -4.239 1.00 95.94 197 ARG A N 1
ATOM 1587 C CA . ARG A 1 197 ? 16.047 -11.550 -3.404 1.00 95.94 197 ARG A CA 1
ATOM 1588 C C . ARG A 1 197 ? 15.822 -12.800 -4.254 1.00 95.94 197 ARG A C 1
ATOM 1590 O O . ARG A 1 197 ? 16.491 -13.805 -4.041 1.00 95.94 197 ARG A O 1
ATOM 1597 N N . ALA A 1 198 ? 14.966 -12.721 -5.273 1.00 95.56 198 ALA A N 1
ATOM 1598 C CA . ALA A 1 198 ? 14.749 -13.810 -6.225 1.00 95.56 198 ALA A CA 1
ATOM 1599 C C . ALA A 1 198 ? 16.006 -14.159 -7.045 1.00 95.56 198 ALA A C 1
ATOM 1601 O O . ALA A 1 198 ? 16.160 -15.301 -7.475 1.00 95.56 198 ALA A O 1
ATOM 1602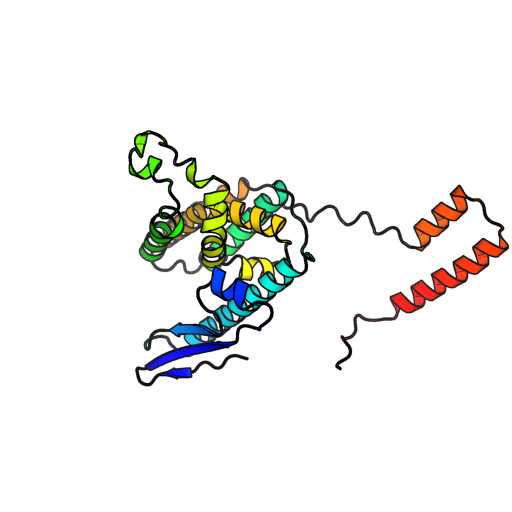 N N . ASN A 1 199 ? 16.908 -13.196 -7.266 1.00 95.38 199 ASN A N 1
ATOM 1603 C CA . ASN A 1 199 ? 18.216 -13.417 -7.896 1.00 95.38 199 ASN A CA 1
ATOM 1604 C C . ASN A 1 199 ? 19.290 -13.917 -6.909 1.00 95.38 199 ASN A C 1
ATOM 1606 O O . ASN A 1 199 ? 20.434 -14.121 -7.311 1.00 95.38 199 ASN A O 1
ATOM 1610 N N . GLY A 1 200 ? 18.946 -14.120 -5.635 1.00 93.69 200 GLY A N 1
ATOM 1611 C CA . GLY A 1 200 ? 19.874 -14.564 -4.595 1.00 93.69 200 GLY A CA 1
ATOM 1612 C C . GLY A 1 200 ? 20.652 -13.439 -3.907 1.00 93.69 200 GLY A C 1
ATOM 1613 O O . GLY A 1 200 ? 21.531 -13.727 -3.097 1.00 93.69 200 GLY A O 1
ATOM 1614 N N . ASP A 1 201 ? 20.344 -12.171 -4.187 1.00 94.19 201 ASP A N 1
ATOM 1615 C CA . ASP A 1 201 ? 20.935 -11.036 -3.480 1.00 94.19 201 ASP A CA 1
ATOM 1616 C C . ASP A 1 201 ? 20.145 -10.739 -2.198 1.00 94.19 201 ASP A C 1
ATOM 1618 O O . ASP A 1 201 ? 19.048 -10.171 -2.225 1.00 94.19 201 ASP A O 1
ATOM 1622 N N . TYR A 1 202 ? 20.734 -11.124 -1.062 1.00 92.62 202 TYR A N 1
ATOM 1623 C CA . TYR A 1 202 ? 20.212 -10.919 0.291 1.00 92.62 202 TYR A CA 1
ATOM 1624 C C . TYR A 1 202 ? 20.903 -9.765 1.048 1.00 92.62 202 TYR A C 1
ATOM 1626 O O . TYR A 1 202 ? 20.836 -9.712 2.276 1.00 92.62 202 TYR A O 1
ATOM 1634 N N . ALA A 1 203 ? 21.550 -8.821 0.347 1.00 93.31 203 ALA A N 1
ATOM 1635 C CA . ALA A 1 203 ? 22.142 -7.634 0.971 1.00 93.31 203 ALA A CA 1
ATOM 1636 C C . ALA A 1 203 ? 21.113 -6.845 1.799 1.00 93.31 203 ALA A C 1
ATOM 1638 O O . ALA A 1 203 ? 19.929 -6.798 1.448 1.00 93.31 203 ALA A O 1
ATOM 1639 N N . ARG A 1 204 ? 21.554 -6.226 2.902 1.00 93.56 204 ARG A N 1
ATOM 1640 C CA . ARG A 1 204 ? 20.677 -5.449 3.793 1.00 93.56 204 ARG A CA 1
ATOM 1641 C C . ARG A 1 204 ? 19.927 -4.379 2.998 1.00 93.56 204 ARG A C 1
ATOM 1643 O O . ARG A 1 204 ? 20.529 -3.651 2.219 1.00 93.56 204 ARG A O 1
ATOM 1650 N N . ASP A 1 205 ? 18.622 -4.291 3.234 1.00 93.62 205 ASP A N 1
ATOM 1651 C CA . ASP A 1 205 ? 17.813 -3.182 2.742 1.00 93.62 205 ASP A CA 1
ATOM 1652 C C . ASP A 1 205 ? 17.886 -2.012 3.734 1.00 93.62 205 ASP A C 1
ATOM 1654 O O . ASP A 1 205 ? 17.620 -2.189 4.923 1.00 93.62 205 ASP A O 1
ATOM 1658 N N . GLU A 1 206 ? 18.280 -0.838 3.247 1.00 93.69 206 GLU A N 1
ATOM 1659 C CA . GLU A 1 206 ? 18.395 0.403 4.027 1.00 93.69 206 GLU A CA 1
ATOM 1660 C C . GLU A 1 206 ? 17.112 1.242 3.964 1.00 93.69 206 GLU A C 1
ATOM 1662 O O . GLU A 1 206 ? 16.918 2.150 4.770 1.00 93.69 206 GLU A O 1
ATOM 1667 N N . ARG A 1 207 ? 16.195 0.939 3.034 1.00 92.12 207 ARG A N 1
ATOM 1668 C CA . ARG A 1 207 ? 14.957 1.706 2.873 1.00 92.12 207 ARG A CA 1
ATOM 1669 C C . ARG A 1 207 ? 14.083 1.724 4.134 1.00 92.12 207 ARG A C 1
ATOM 1671 O O . ARG A 1 207 ? 13.566 2.800 4.442 1.00 92.12 207 ARG A O 1
ATOM 1678 N N . PRO A 1 208 ? 13.950 0.626 4.909 1.00 92.62 208 PRO A N 1
ATOM 1679 C CA . PRO A 1 208 ? 13.225 0.638 6.176 1.00 92.62 208 PRO A CA 1
ATOM 1680 C C . PRO A 1 208 ? 13.700 1.713 7.163 1.00 92.62 208 PRO A C 1
ATOM 1682 O O . PRO A 1 208 ? 12.881 2.249 7.906 1.00 92.62 208 PRO A O 1
ATOM 1685 N N . ASP A 1 209 ? 14.988 2.069 7.128 1.00 91.25 209 ASP A N 1
ATOM 1686 C CA . ASP A 1 209 ? 15.596 3.057 8.028 1.00 91.25 209 ASP A CA 1
ATOM 1687 C C . ASP A 1 209 ? 15.232 4.508 7.644 1.00 91.25 209 ASP A C 1
ATOM 1689 O O . ASP A 1 209 ? 15.429 5.433 8.430 1.00 91.25 209 ASP A O 1
ATOM 1693 N N . THR A 1 210 ? 14.672 4.720 6.446 1.00 92.00 210 THR A N 1
ATOM 1694 C CA . THR A 1 210 ? 14.252 6.046 5.955 1.00 92.00 210 THR A CA 1
ATOM 1695 C C . THR A 1 210 ? 12.845 6.439 6.403 1.00 92.00 210 THR A C 1
ATOM 1697 O O . THR A 1 210 ? 12.487 7.619 6.356 1.00 92.00 210 THR A O 1
ATOM 1700 N N . PHE A 1 211 ? 12.027 5.475 6.840 1.00 91.69 211 PHE A N 1
ATOM 1701 C CA . PHE A 1 211 ? 10.657 5.759 7.249 1.00 91.69 211 PHE A CA 1
ATOM 1702 C C . PHE A 1 211 ? 10.614 6.373 8.654 1.00 91.69 211 PHE A C 1
ATOM 1704 O O . PHE A 1 211 ? 11.289 5.896 9.568 1.00 91.69 211 PHE A O 1
ATOM 1711 N N . PRO A 1 212 ? 9.773 7.397 8.876 1.00 89.12 212 PRO A N 1
ATOM 1712 C CA . PRO A 1 212 ? 9.541 7.918 10.210 1.00 89.12 212 PRO A CA 1
ATOM 1713 C C . PRO A 1 212 ? 8.837 6.872 11.080 1.00 89.12 212 PRO A C 1
ATOM 1715 O O . PRO A 1 212 ? 8.059 6.045 10.599 1.00 89.12 212 PRO A O 1
ATOM 1718 N N . SER A 1 213 ? 9.054 6.946 12.392 1.00 83.62 213 SER A N 1
ATOM 1719 C CA . SER A 1 213 ? 8.324 6.121 13.352 1.00 83.62 213 SER A CA 1
ATOM 1720 C C . SER A 1 213 ? 6.830 6.433 13.304 1.00 83.62 213 SER A C 1
ATOM 1722 O O . SER A 1 213 ? 6.424 7.593 13.392 1.00 83.62 213 SER A O 1
ATOM 1724 N N . PHE A 1 214 ? 5.997 5.395 13.210 1.00 78.62 214 PHE A N 1
ATOM 1725 C CA . PHE A 1 214 ? 4.546 5.567 13.255 1.00 78.62 214 PHE A CA 1
ATOM 1726 C C . PHE A 1 214 ? 4.135 5.955 14.671 1.00 78.62 214 PHE A C 1
ATOM 1728 O O . PHE A 1 214 ? 4.153 5.120 15.577 1.00 78.62 214 PHE A O 1
ATOM 1735 N N . ALA A 1 215 ? 3.762 7.218 14.855 1.00 69.50 215 ALA A N 1
ATOM 1736 C CA . ALA A 1 215 ? 3.069 7.638 16.053 1.00 69.50 215 ALA A CA 1
ATOM 1737 C C . ALA A 1 215 ? 1.623 7.162 15.911 1.00 69.50 215 ALA A C 1
ATOM 1739 O O . ALA A 1 215 ? 0.855 7.762 15.152 1.00 69.50 215 ALA A O 1
ATOM 1740 N N . ASP A 1 216 ? 1.248 6.086 16.615 1.00 57.47 216 ASP A N 1
ATOM 1741 C CA . ASP A 1 216 ? -0.167 5.824 16.879 1.00 57.47 216 ASP A CA 1
ATOM 1742 C C . ASP A 1 216 ? -0.719 7.142 17.416 1.00 57.47 216 ASP A C 1
ATOM 1744 O O . ASP A 1 216 ? -0.218 7.644 18.426 1.00 57.47 216 ASP A O 1
ATOM 1748 N N . GLY A 1 217 ? -1.585 7.780 16.609 1.00 46.16 217 GLY A N 1
ATOM 1749 C CA . GLY A 1 217 ? -1.963 9.182 16.778 1.00 46.16 217 GLY A CA 1
ATOM 1750 C C . GLY A 1 217 ? -2.207 9.447 18.249 1.00 46.16 217 GLY A C 1
ATOM 1751 O O . GLY A 1 217 ? -2.825 8.585 18.873 1.00 46.16 217 GLY A O 1
ATOM 1752 N N . ALA A 1 218 ? -1.625 10.544 18.763 1.00 34.91 218 ALA A N 1
ATOM 1753 C CA . ALA A 1 218 ? -1.488 10.853 20.188 1.00 34.91 218 ALA A CA 1
ATOM 1754 C C . ALA A 1 218 ? -2.532 10.097 21.010 1.00 34.91 218 ALA A C 1
ATOM 1756 O O . ALA A 1 218 ? -3.715 10.272 20.681 1.00 34.91 218 ALA A O 1
ATOM 1757 N N . PRO A 1 219 ? -2.137 9.262 22.005 1.00 36.03 219 PRO A N 1
ATOM 1758 C CA . PRO A 1 219 ? -3.112 8.540 22.815 1.00 36.03 219 PRO A CA 1
ATOM 1759 C C . PRO A 1 219 ? -4.182 9.555 23.141 1.00 36.03 219 PRO A C 1
ATOM 1761 O O . PRO A 1 219 ? -3.808 10.635 23.610 1.00 36.03 219 PRO A O 1
ATOM 1764 N N . ARG A 1 220 ? -5.444 9.283 22.744 1.00 37.19 220 ARG A N 1
ATOM 1765 C CA . ARG A 1 220 ? -6.588 10.153 23.060 1.00 37.19 220 ARG A CA 1
ATOM 1766 C C . ARG A 1 220 ? -6.261 10.742 24.412 1.00 37.19 220 ARG A C 1
ATOM 1768 O O . ARG A 1 220 ? -6.091 9.920 25.318 1.00 37.19 220 ARG A O 1
ATOM 1775 N N . SER A 1 221 ? -6.052 12.067 24.505 1.00 41.12 221 SER A N 1
ATOM 1776 C CA . SER A 1 221 ? -5.700 12.716 25.774 1.00 41.12 221 SER A CA 1
ATOM 1777 C C . SER A 1 221 ? -6.530 12.009 26.824 1.00 41.12 221 SER A C 1
ATOM 1779 O O . SER A 1 221 ? -7.742 11.950 26.570 1.00 41.12 221 SER A O 1
ATOM 1781 N N . PRO A 1 222 ? -5.897 11.319 27.804 1.00 39.94 222 PRO A N 1
ATOM 1782 C CA . PRO A 1 222 ? -6.509 10.224 28.554 1.00 39.94 222 PRO A CA 1
ATOM 1783 C C . PRO A 1 222 ? -7.931 10.637 28.824 1.00 39.94 222 PRO A C 1
ATOM 1785 O O . PRO A 1 222 ? -8.106 11.710 29.400 1.00 39.94 222 PRO A O 1
ATOM 1788 N N . SER A 1 223 ? -8.890 9.929 28.207 1.00 50.28 223 SER A N 1
ATOM 1789 C CA . SER A 1 223 ? -10.266 10.412 28.086 1.00 50.28 223 SER A CA 1
ATOM 1790 C C . SER A 1 223 ? -10.670 10.898 29.459 1.00 50.28 223 SER A C 1
ATOM 1792 O O . SER A 1 223 ? -10.770 10.057 30.353 1.00 50.28 223 SER A O 1
ATOM 1794 N N . VAL A 1 224 ? -10.764 12.223 29.630 1.00 58.97 224 VAL A N 1
ATOM 1795 C CA . VAL A 1 224 ? -10.934 12.807 30.957 1.00 58.97 224 VAL A CA 1
ATOM 1796 C C . VAL A 1 224 ? -12.177 12.142 31.498 1.00 58.97 224 VAL A C 1
ATOM 1798 O O . VAL A 1 224 ? -13.251 12.225 30.891 1.00 58.97 224 VAL A O 1
ATOM 1801 N N . SER A 1 225 ? -11.996 11.353 32.546 1.00 68.25 225 SER A N 1
ATOM 1802 C CA . SER A 1 225 ? -13.078 10.556 33.082 1.00 68.25 225 SER A CA 1
ATOM 1803 C C . SER A 1 225 ? -14.200 11.514 33.467 1.00 68.25 225 SER A C 1
ATOM 1805 O O . SER A 1 225 ? -13.965 12.663 33.851 1.00 68.25 225 SER A O 1
ATOM 1807 N N . CYS A 1 226 ? -15.448 11.058 33.378 1.00 67.00 226 CYS A N 1
ATOM 1808 C CA . CYS A 1 226 ? -16.574 11.852 33.872 1.00 67.00 226 CYS A CA 1
ATOM 1809 C C . CYS A 1 226 ? -16.345 12.325 35.323 1.00 67.00 226 CYS A C 1
ATOM 1811 O O . CYS A 1 226 ? -16.797 13.406 35.694 1.00 67.00 226 CYS A O 1
ATOM 1813 N N . TRP A 1 227 ? -15.566 11.559 36.096 1.00 77.69 227 TRP A N 1
ATOM 1814 C CA . TRP A 1 227 ? -15.093 11.910 37.427 1.00 77.69 227 TRP A CA 1
ATOM 1815 C C . TRP A 1 227 ? -14.139 13.111 37.439 1.00 77.69 227 TRP A C 1
ATOM 1817 O O . TRP A 1 227 ? -14.369 14.066 38.174 1.00 77.69 227 TRP A O 1
ATOM 1827 N N . GLU A 1 228 ? -13.107 13.115 36.600 1.00 77.56 228 GLU A N 1
ATOM 1828 C CA . GLU A 1 228 ? -12.164 14.236 36.488 1.00 77.56 228 GLU A CA 1
ATOM 1829 C C . GLU A 1 228 ? -12.840 15.512 35.959 1.00 77.56 228 GLU A C 1
ATOM 1831 O O . GLU A 1 228 ? -12.571 16.602 36.466 1.00 77.56 228 GLU A O 1
ATOM 1836 N N . LEU A 1 229 ? -13.778 15.392 35.008 1.00 79.56 229 LEU A N 1
ATOM 1837 C CA . LEU A 1 229 ? -14.598 16.524 34.550 1.00 79.56 229 LEU A CA 1
ATOM 1838 C C . LEU A 1 229 ? -15.484 17.075 35.674 1.00 79.56 229 LEU A C 1
ATOM 1840 O O . LEU A 1 229 ? -15.638 18.291 35.811 1.00 79.56 229 LEU A O 1
ATOM 1844 N N . PHE A 1 230 ? -16.062 16.193 36.489 1.00 85.00 230 PHE A N 1
ATOM 1845 C CA . PHE A 1 230 ? -16.901 16.590 37.611 1.00 85.00 230 PHE A CA 1
ATOM 1846 C C . PHE A 1 230 ? -16.095 17.275 38.722 1.00 85.00 230 PHE A C 1
ATOM 1848 O O . PHE A 1 230 ? -16.515 18.320 39.216 1.00 85.00 230 PHE A O 1
ATOM 1855 N N . GLU A 1 231 ? -14.918 16.759 39.081 1.00 85.88 231 GLU A N 1
ATOM 1856 C CA . GLU A 1 231 ? -14.043 17.406 40.068 1.00 85.88 231 GLU A CA 1
ATOM 1857 C C . GLU A 1 231 ? -13.548 18.776 39.568 1.00 85.88 231 GLU A C 1
ATOM 1859 O O . GLU A 1 231 ? -13.559 19.749 40.328 1.00 85.88 231 GLU A O 1
ATOM 1864 N N . ALA A 1 232 ? -13.226 18.907 38.275 1.00 82.88 232 ALA A N 1
ATOM 1865 C CA . ALA A 1 232 ? -12.904 20.199 37.664 1.00 82.88 232 ALA A CA 1
ATOM 1866 C C . ALA A 1 232 ? -14.083 21.191 37.739 1.00 82.88 232 ALA A C 1
ATOM 1868 O O . ALA A 1 232 ? -13.892 22.361 38.082 1.00 82.88 232 ALA A O 1
ATOM 1869 N N . PHE A 1 233 ? -15.314 20.730 37.493 1.00 85.56 233 PHE A N 1
ATOM 1870 C CA . PHE A 1 233 ? -16.527 21.534 37.665 1.00 85.56 233 PHE A CA 1
ATOM 1871 C C . PHE A 1 233 ? -16.735 21.973 39.122 1.00 85.56 233 PHE A C 1
ATOM 1873 O O . PHE A 1 233 ? -17.052 23.140 39.367 1.00 85.56 233 PHE A O 1
ATOM 1880 N N . VAL A 1 234 ? -16.532 21.081 40.098 1.00 91.56 234 VAL A N 1
ATOM 1881 C CA . VAL A 1 234 ? -16.659 21.397 41.531 1.00 91.56 234 VAL A CA 1
ATOM 1882 C C . VAL A 1 234 ? -15.640 22.458 41.949 1.00 91.56 234 VAL A C 1
ATOM 1884 O O . VAL A 1 234 ? -16.003 23.410 42.641 1.00 91.56 234 VAL A O 1
ATOM 1887 N N . LEU A 1 235 ? -14.393 22.334 41.491 1.00 88.62 235 LEU A N 1
ATOM 1888 C CA . LEU A 1 235 ? -13.330 23.309 41.741 1.00 88.62 235 LEU A CA 1
ATOM 1889 C C . LEU A 1 235 ? -13.653 24.685 41.142 1.00 88.62 235 LEU A C 1
ATOM 1891 O O . LEU A 1 235 ? -13.476 25.703 41.814 1.00 88.62 235 LEU A O 1
ATOM 1895 N N . ALA A 1 236 ? -14.151 24.714 39.904 1.00 81.69 236 ALA A N 1
ATOM 1896 C CA . ALA A 1 236 ? -14.440 25.950 39.183 1.00 81.69 236 ALA A CA 1
ATOM 1897 C C . ALA A 1 236 ? -15.691 26.675 39.706 1.00 81.69 236 ALA A C 1
ATOM 1899 O O . ALA A 1 236 ? -15.695 27.898 39.823 1.00 81.69 236 ALA A O 1
ATOM 1900 N N . THR A 1 237 ? -16.755 25.933 40.023 1.00 88.81 237 THR A N 1
ATOM 1901 C CA . THR A 1 237 ? -18.086 26.509 40.298 1.00 88.81 237 THR A CA 1
ATOM 1902 C C . THR A 1 237 ? -18.486 26.488 41.772 1.00 88.81 237 THR A C 1
ATOM 1904 O O . THR A 1 237 ? -19.449 27.155 42.145 1.00 88.81 237 THR A O 1
ATOM 1907 N N . LYS A 1 238 ? -17.747 25.758 42.620 1.00 90.88 238 LYS A N 1
ATOM 1908 C CA . LYS A 1 238 ? -17.964 25.637 44.076 1.00 90.88 238 LYS A CA 1
ATOM 1909 C C . LYS A 1 238 ? -19.440 25.407 44.461 1.00 90.88 238 LYS A C 1
ATOM 1911 O O . LYS A 1 238 ? -19.998 26.165 45.259 1.00 90.88 238 LYS A O 1
ATOM 1916 N N . PRO A 1 239 ? -20.099 24.372 43.909 1.00 88.19 239 PRO A N 1
ATOM 1917 C CA . PRO A 1 239 ? -21.500 24.087 44.187 1.00 88.19 239 PRO A CA 1
ATOM 1918 C C . PRO A 1 239 ? -21.705 23.635 45.641 1.00 88.19 239 PRO A C 1
ATOM 1920 O O . PRO A 1 239 ? -20.774 23.209 46.327 1.00 88.19 239 PRO A O 1
ATOM 1923 N N . ALA A 1 240 ? -22.952 23.686 46.117 1.00 91.75 240 ALA A N 1
ATOM 1924 C CA . ALA A 1 240 ? -23.281 23.318 47.493 1.00 91.75 240 ALA A CA 1
ATOM 1925 C C . ALA A 1 240 ? -22.846 21.870 47.836 1.00 91.75 240 ALA A C 1
ATOM 1927 O O . ALA A 1 240 ? -23.076 20.963 47.027 1.00 91.75 240 ALA A O 1
ATOM 1928 N N . PRO A 1 241 ? -22.324 21.599 49.053 1.00 85.81 241 PRO A N 1
ATOM 1929 C CA . PRO A 1 241 ? -21.800 20.278 49.426 1.00 85.81 241 PRO A CA 1
ATOM 1930 C C . PRO A 1 241 ? -22.799 19.131 49.232 1.00 85.81 241 PRO A C 1
ATOM 1932 O O . PRO A 1 241 ? -22.442 18.050 48.772 1.00 85.81 241 PRO A O 1
ATOM 1935 N N . LYS A 1 242 ? -24.085 19.382 49.509 1.00 88.06 242 LYS A N 1
ATOM 1936 C CA . LYS A 1 242 ? -25.167 18.402 49.326 1.00 88.06 242 LYS A CA 1
ATOM 1937 C C . LYS A 1 242 ? -25.359 18.004 47.855 1.00 88.06 242 LYS A C 1
ATOM 1939 O O . LYS A 1 242 ? -25.675 16.851 47.570 1.00 88.06 242 LYS A O 1
ATOM 1944 N N . THR A 1 243 ? -25.144 18.940 46.932 1.00 84.00 243 THR A N 1
ATOM 1945 C CA . THR A 1 243 ? -25.188 18.695 45.485 1.00 84.00 243 THR A CA 1
ATOM 1946 C C . THR A 1 243 ? -24.000 17.841 45.060 1.00 84.00 243 THR A C 1
ATOM 1948 O O . THR A 1 243 ? -24.192 16.856 44.353 1.00 84.00 243 THR A O 1
ATOM 1951 N N . VAL A 1 244 ? -22.798 18.147 45.562 1.00 88.25 244 VAL A N 1
ATOM 1952 C CA . VAL A 1 244 ? -21.587 17.366 45.267 1.00 88.25 244 VAL A CA 1
ATOM 1953 C C . VAL A 1 244 ? -21.750 15.911 45.707 1.00 88.25 244 VAL A C 1
ATOM 1955 O O . VAL A 1 244 ? -21.567 15.003 44.901 1.00 88.25 244 VAL A O 1
ATOM 1958 N N . THR A 1 245 ? -22.174 15.674 46.950 1.00 87.38 245 THR A N 1
ATOM 1959 C CA . THR A 1 245 ? -22.350 14.317 47.493 1.00 87.38 245 THR A CA 1
ATOM 1960 C C . THR A 1 245 ? -23.375 13.498 46.707 1.00 87.38 245 THR A C 1
ATOM 1962 O O . THR A 1 245 ? -23.146 12.319 46.442 1.00 87.38 245 THR A O 1
ATOM 1965 N N . ARG A 1 246 ? -24.489 14.116 46.289 1.00 88.81 246 ARG A N 1
ATOM 1966 C CA . ARG A 1 246 ? -25.534 13.431 45.515 1.00 88.81 246 ARG A CA 1
ATOM 1967 C C . ARG A 1 246 ? -25.023 12.979 44.145 1.00 88.81 246 ARG A C 1
ATOM 1969 O O . ARG A 1 246 ? -25.281 11.847 43.756 1.00 88.81 246 ARG A O 1
ATOM 1976 N N . TRP A 1 247 ? -24.293 13.837 43.435 1.00 87.06 247 TRP A N 1
ATOM 1977 C CA . TRP A 1 247 ? -23.754 13.505 42.114 1.00 87.06 247 TRP A CA 1
ATOM 1978 C C . TRP A 1 247 ? -22.572 12.532 42.179 1.00 87.06 247 TRP A C 1
ATOM 1980 O O . TRP A 1 247 ? -22.480 11.653 41.327 1.00 87.06 247 TRP A O 1
ATOM 1990 N N . ARG A 1 248 ? -21.736 12.590 43.227 1.00 91.12 248 ARG A N 1
ATOM 1991 C CA . ARG A 1 248 ? -20.679 11.586 43.448 1.00 91.12 248 ARG A CA 1
ATOM 1992 C C . ARG A 1 248 ? -21.239 10.168 43.552 1.00 91.12 248 ARG A C 1
ATOM 1994 O O . ARG A 1 248 ? -20.688 9.259 42.944 1.00 91.12 248 ARG A O 1
ATOM 2001 N N . ALA A 1 249 ? -22.353 9.985 44.263 1.00 85.06 249 ALA A N 1
ATOM 2002 C CA . ALA A 1 249 ? -23.011 8.682 44.361 1.00 85.06 249 ALA A CA 1
ATOM 2003 C C . ALA A 1 249 ? -23.487 8.159 42.992 1.00 85.06 249 ALA A C 1
ATOM 2005 O O . ALA A 1 249 ? -23.334 6.977 42.702 1.00 85.06 249 ALA A O 1
ATOM 2006 N N . VAL A 1 250 ? -24.003 9.043 42.130 1.00 83.56 250 VAL A N 1
ATOM 2007 C CA . VAL A 1 250 ? -24.454 8.687 40.773 1.00 83.56 250 VAL A CA 1
ATOM 2008 C C . VAL A 1 250 ? -23.282 8.255 39.889 1.00 83.56 250 VAL A C 1
ATOM 2010 O O . VAL A 1 250 ? -23.374 7.229 39.222 1.00 83.56 250 VAL A O 1
ATOM 2013 N N . PHE A 1 251 ? -22.169 8.995 39.900 1.00 80.94 251 PHE A N 1
ATOM 2014 C CA . PHE A 1 251 ? -20.996 8.638 39.096 1.00 80.94 251 PHE A CA 1
ATOM 2015 C C . PHE A 1 251 ? -20.334 7.335 39.559 1.00 80.94 251 PHE A C 1
ATOM 2017 O O . PHE A 1 251 ? -19.918 6.544 38.715 1.00 80.94 251 PHE A O 1
ATOM 2024 N N 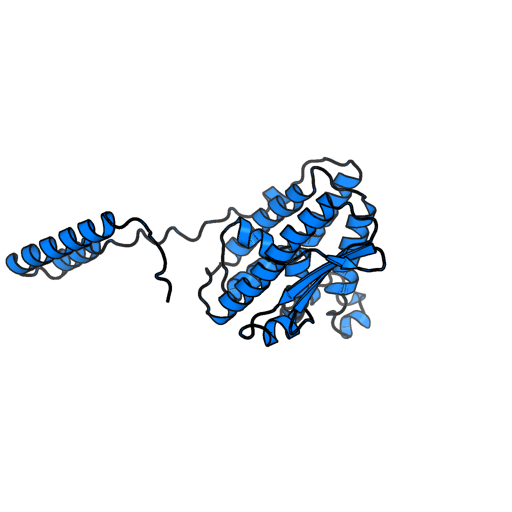. LEU A 1 252 ? -20.287 7.076 40.872 1.00 82.06 252 LEU A N 1
ATOM 2025 C CA . LEU A 1 252 ? -19.776 5.813 41.416 1.00 82.06 252 LEU A CA 1
ATOM 2026 C C . LEU A 1 252 ? -20.628 4.613 40.985 1.00 82.06 252 LEU A C 1
ATOM 2028 O O . LEU A 1 252 ? -20.080 3.573 40.622 1.00 82.06 252 LEU A O 1
ATOM 2032 N N . GLU A 1 253 ? -21.953 4.759 40.977 1.00 81.19 253 GLU A N 1
ATOM 2033 C CA . GLU A 1 253 ? -22.856 3.697 40.523 1.00 81.19 253 GLU A CA 1
ATOM 2034 C C . GLU A 1 253 ? -22.754 3.479 39.006 1.00 81.19 253 GLU A C 1
ATOM 2036 O O . GLU A 1 253 ? -22.665 2.344 38.544 1.00 81.19 253 GLU A O 1
ATOM 2041 N N . MET A 1 254 ? -22.653 4.559 38.224 1.00 73.69 254 MET A N 1
ATOM 2042 C CA . MET A 1 254 ? -22.426 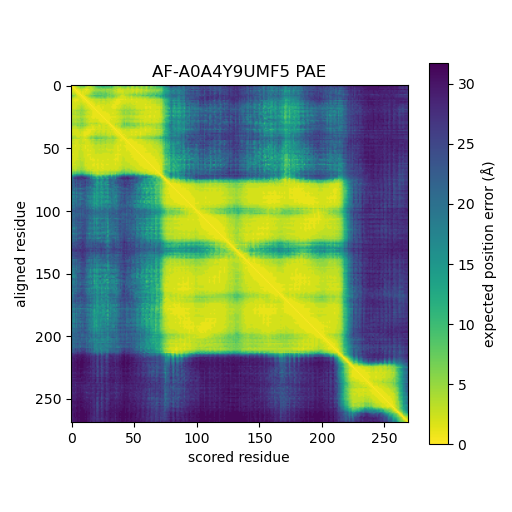4.481 36.778 1.00 73.69 254 MET A CA 1
ATOM 2043 C C . MET A 1 254 ? -21.104 3.771 36.450 1.00 73.69 254 MET A C 1
ATOM 2045 O O . MET A 1 254 ? -21.057 2.926 35.557 1.00 73.69 254 MET A O 1
ATOM 2049 N N . GLN A 1 255 ? -20.037 4.072 37.198 1.00 73.06 255 GLN A N 1
ATOM 2050 C CA . GLN A 1 255 ? -18.742 3.417 37.043 1.00 73.06 255 GLN A CA 1
ATOM 2051 C C . GLN A 1 255 ? -18.820 1.933 37.413 1.00 73.06 255 GLN A C 1
ATOM 2053 O O . GLN A 1 255 ? -18.277 1.107 36.685 1.00 73.06 255 GLN A O 1
ATOM 2058 N N . ARG A 1 256 ? -19.525 1.571 38.491 1.00 76.31 256 ARG A N 1
ATOM 2059 C CA . ARG A 1 256 ? -19.747 0.171 38.880 1.00 76.31 256 ARG A CA 1
ATOM 2060 C C . ARG A 1 256 ? -20.483 -0.612 37.785 1.00 76.31 256 ARG A C 1
ATOM 2062 O O . ARG A 1 256 ? -20.001 -1.668 37.386 1.00 76.31 256 ARG A O 1
ATOM 2069 N N . GLU A 1 257 ? -21.579 -0.074 37.254 1.00 72.69 257 GLU A N 1
ATOM 2070 C CA . GLU A 1 257 ? -22.363 -0.694 36.174 1.00 72.69 257 GLU A CA 1
ATOM 2071 C C . GLU A 1 257 ? -21.550 -0.881 34.885 1.00 72.69 257 GLU A C 1
ATOM 2073 O O . GLU A 1 257 ? -21.634 -1.913 34.218 1.00 72.69 257 GLU A O 1
ATOM 2078 N N . TRP A 1 258 ? -20.722 0.103 34.531 1.00 57.31 258 TRP A N 1
ATOM 2079 C CA . TRP A 1 258 ? -19.928 0.053 33.301 1.00 57.31 258 TRP A CA 1
ATOM 2080 C C . TRP A 1 258 ? -18.659 -0.795 33.444 1.00 57.31 258 TRP A C 1
ATOM 2082 O O . TRP A 1 258 ? -18.169 -1.317 32.447 1.00 57.31 258 TRP A O 1
ATOM 2092 N N . SER A 1 259 ? -18.166 -0.997 34.670 1.00 57.84 259 SER A N 1
ATOM 2093 C CA . SER A 1 259 ? -17.037 -1.894 34.966 1.00 57.84 259 SER A CA 1
ATOM 2094 C C . SER A 1 259 ? -17.444 -3.373 35.007 1.00 57.84 259 SER A C 1
ATOM 2096 O O . SER A 1 259 ? -16.599 -4.246 34.835 1.00 57.84 259 SER A O 1
ATOM 2098 N N . LEU A 1 260 ? -18.728 -3.664 35.253 1.00 46.50 260 LEU A N 1
ATOM 2099 C CA . LEU A 1 260 ? -19.274 -5.023 35.374 1.00 46.50 260 LEU A CA 1
ATOM 2100 C C . LEU A 1 260 ? -19.824 -5.595 34.057 1.00 46.50 260 LEU A C 1
ATOM 2102 O O . LEU A 1 260 ? -20.161 -6.777 34.008 1.00 46.50 260 LEU A O 1
ATOM 2106 N N . ARG A 1 261 ? -19.907 -4.801 32.981 1.00 39.62 261 ARG A N 1
ATOM 2107 C CA . ARG A 1 261 ? -20.300 -5.294 31.652 1.00 39.62 261 ARG A CA 1
ATOM 2108 C C . ARG A 1 261 ? -19.075 -5.796 30.879 1.00 39.62 261 ARG A C 1
ATOM 2110 O O . ARG A 1 261 ? -18.317 -4.969 30.374 1.00 39.62 261 ARG A O 1
ATOM 2117 N N . PRO A 1 262 ? -18.879 -7.117 30.691 1.00 40.78 262 PRO A N 1
ATOM 2118 C CA . PRO A 1 262 ? -17.998 -7.579 29.628 1.00 40.78 262 PRO A CA 1
ATOM 2119 C C . PRO A 1 262 ? -18.598 -7.144 28.287 1.00 40.78 262 PRO A C 1
ATOM 2121 O O . PRO A 1 262 ? -19.822 -7.164 28.116 1.00 40.78 262 PRO A O 1
ATOM 2124 N N . SER A 1 263 ? -17.739 -6.763 27.339 1.00 44.25 263 SER A N 1
ATOM 2125 C CA . SER A 1 263 ? -18.095 -6.455 25.951 1.00 44.25 263 SER A CA 1
ATOM 2126 C C . SER A 1 263 ? -18.826 -7.645 25.319 1.00 44.25 263 SER A C 1
ATOM 2128 O O . SER A 1 263 ? -18.216 -8.540 24.736 1.00 44.25 263 SER A O 1
ATOM 2130 N N . SER A 1 264 ? -20.141 -7.693 25.482 1.00 37.50 264 SER A N 1
ATOM 2131 C CA . SER A 1 264 ? -21.004 -8.756 24.995 1.00 37.50 264 SER A CA 1
ATOM 2132 C C . SER A 1 264 ? -21.895 -8.183 23.904 1.00 37.50 264 SER A C 1
ATOM 2134 O O . SER A 1 264 ? -22.655 -7.251 24.134 1.00 37.50 264 SER A O 1
ATOM 2136 N N . GLY A 1 265 ? -21.703 -8.736 22.704 1.00 35.41 265 GLY A N 1
ATOM 2137 C CA . GLY A 1 265 ? -22.728 -9.029 21.704 1.00 35.41 265 GLY A CA 1
ATOM 2138 C C . GLY A 1 265 ? -23.680 -7.911 21.287 1.00 35.41 265 GLY A C 1
ATOM 2139 O O . GLY A 1 265 ? -24.551 -7.492 22.043 1.00 35.41 265 GLY A O 1
ATOM 2140 N N . ARG A 1 266 ? -23.630 -7.561 19.994 1.00 29.66 266 ARG A N 1
ATOM 2141 C CA . ARG A 1 266 ? -24.812 -7.054 19.278 1.00 29.66 266 ARG A CA 1
ATOM 2142 C C . ARG A 1 266 ? -26.040 -7.918 19.616 1.00 29.66 266 ARG A C 1
ATOM 2144 O O . ARG A 1 266 ? -25.917 -9.143 19.562 1.00 29.66 266 ARG A O 1
ATOM 2151 N N . PRO A 1 267 ? -27.215 -7.325 19.874 1.00 31.31 267 PRO A N 1
ATOM 2152 C CA . PRO A 1 267 ? -28.454 -8.076 19.849 1.00 31.31 267 PRO A CA 1
ATOM 2153 C C . PRO A 1 267 ? -28.800 -8.388 18.388 1.00 31.31 267 PRO A C 1
ATOM 2155 O O . PRO A 1 267 ?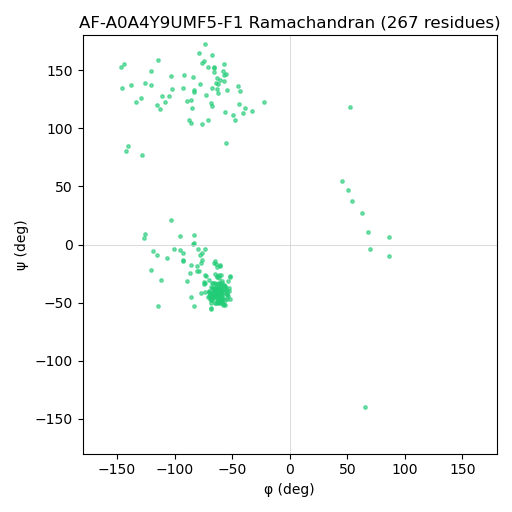 -28.799 -7.498 17.537 1.00 31.31 267 PRO A O 1
ATOM 2158 N N . SER A 1 268 ? -29.067 -9.658 18.099 1.00 34.97 268 SER A N 1
ATOM 2159 C CA . SER A 1 268 ? -29.733 -10.059 16.864 1.00 34.97 268 SER A CA 1
ATOM 2160 C C . SER A 1 268 ? -31.171 -9.544 16.891 1.00 34.97 268 SER A C 1
ATOM 2162 O O . SER A 1 268 ? -31.946 -9.932 17.766 1.00 34.97 268 SER A O 1
ATOM 2164 N N . MET A 1 269 ? -31.512 -8.702 15.921 1.00 33.00 269 MET A N 1
ATOM 2165 C CA . MET A 1 269 ? -32.852 -8.586 15.350 1.00 33.00 269 MET A CA 1
ATOM 2166 C C . MET A 1 269 ? -32.714 -8.683 13.838 1.00 33.00 269 MET A C 1
ATOM 2168 O O . MET A 1 269 ? -31.744 -8.091 13.311 1.00 33.00 269 MET A O 1
#

Foldseek 3Di:
DWDWDADPQQKIKTKDFQDPVCQVVCCVLPVGRTIDMDIGDNPDDPVRSVVVVVVVVLLSVLVNVLSVCQVVQPFDADDLQLLLQLLLVLLVVQLVVQLVPLDALVVLVVLLCCCVPVQQVVLQDPVCVVPVVVPVPCCVSVDPVSLVRRQSVLCVSSVVSVSCVVVVGRHYPNRSSSNSSSNSVCVNVSSVVSSCSNVVNPPDDCVSVVRDHNDPPDPPPPPCQPVNVLVVCCVVPVDDPVVSVVVVVVSVVVCVVVVPDDPDDDDDD

Sequence (269 aa):
MVALNRAADGRWFARKGIPEDVREDYQRLYGHKREAHLKLPAGTPKHEAKARLGEWEAEVETRIATLRAQRNGEGQPLTKLNAIALAGRWYNWFVKLHEADPGKPKYWRDFSDHVVWNVIRPEAPDEYEEDPGSDPHADWQYDPEVREAVRPQIAELARVATFLANEGKALNLTAHALFVDAVSDNLLPAIQLLEKRANGDYARDERPDTFPSFADGAPRSPSVSCWELFEAFVLATKPAPKTVTRWRAVFLEMQREWSLRPSSGRPSM

Nearest PDB structures (foldseek):
  4u9l-assembly1_A  TM=2.341E-01  e=2.627E+00  Thermus thermophilus HB8

Mean predicted aligned error: 15.75 Å

Radius of gyration: 25.04 Å; Cα contacts (8 Å, |Δi|>4): 271; chains: 1; bounding box: 55×55×77 Å